Protein AF-0000000079965493 (afdb_homodimer)

Structure (mmCIF, N/CA/C/O backbone):
data_AF-0000000079965493-model_v1
#
loop_
_entity.id
_entity.type
_entity.pdbx_description
1 polymer 'SnoaL-like domain-containing protein'
#
loop_
_atom_site.group_PDB
_atom_site.id
_atom_site.type_symbol
_atom_site.label_atom_id
_atom_site.label_alt_id
_atom_site.label_comp_id
_atom_site.label_asym_id
_atom_site.label_entity_id
_atom_site.label_seq_id
_atom_site.pdbx_PDB_ins_code
_atom_site.Cartn_x
_atom_site.Cartn_y
_atom_site.Cartn_z
_atom_site.occupancy
_atom_site.B_iso_or_equiv
_atom_site.auth_seq_id
_atom_site.auth_comp_id
_atom_site.auth_asym_id
_atom_site.auth_atom_id
_atom_site.pdbx_PDB_model_num
ATOM 1 N N . MET A 1 1 ? 28.172 -10.352 -12.047 1 80.81 1 MET A N 1
ATOM 2 C CA . MET A 1 1 ? 26.922 -9.602 -12.117 1 80.81 1 MET A CA 1
ATOM 3 C C . MET A 1 1 ? 26.781 -8.641 -10.945 1 80.81 1 MET A C 1
ATOM 5 O O . MET A 1 1 ? 27.094 -9.008 -9.805 1 80.81 1 MET A O 1
ATOM 9 N N . SER A 1 2 ? 26.516 -7.469 -11.242 1 92.56 2 SER A N 1
ATOM 10 C CA . SER A 1 2 ? 26.406 -6.496 -10.164 1 92.56 2 SER A CA 1
ATOM 11 C C . SER A 1 2 ? 25.203 -6.785 -9.281 1 92.56 2 SER A C 1
ATOM 13 O O . SER A 1 2 ? 24.281 -7.484 -9.695 1 92.56 2 SER A O 1
ATOM 15 N N . VAL A 1 3 ? 25.344 -6.422 -8.062 1 95 3 VAL A N 1
ATOM 16 C CA . VAL A 1 3 ? 24.219 -6.578 -7.141 1 95 3 VAL A CA 1
ATOM 17 C C . VAL A 1 3 ? 22.984 -5.918 -7.727 1 95 3 VAL A C 1
ATOM 19 O O . VAL A 1 3 ? 21.875 -6.473 -7.648 1 95 3 VAL A O 1
ATOM 22 N N . PHE A 1 4 ? 23.141 -4.84 -8.375 1 96.38 4 PHE A N 1
ATOM 23 C CA . PHE A 1 4 ? 22.031 -4.121 -9 1 96.38 4 PHE A CA 1
ATOM 24 C C . PHE A 1 4 ? 21.359 -4.984 -10.047 1 96.38 4 PHE A C 1
ATOM 26 O O . PHE A 1 4 ? 20.125 -5.113 -10.055 1 96.38 4 PHE A O 1
ATOM 33 N N . THR A 1 5 ? 22.125 -5.555 -10.906 1 97.31 5 THR A N 1
ATOM 34 C CA . THR A 1 5 ? 21.578 -6.395 -11.969 1 97.31 5 THR A CA 1
ATOM 35 C C . THR A 1 5 ? 20.875 -7.617 -11.383 1 97.31 5 THR A C 1
ATOM 37 O O . THR A 1 5 ? 19.812 -8.023 -11.875 1 97.31 5 THR A O 1
ATOM 40 N N . SER A 1 6 ? 21.484 -8.188 -10.359 1 97.75 6 SER A N 1
ATOM 41 C CA . SER A 1 6 ? 20.875 -9.344 -9.703 1 97.75 6 SER A CA 1
ATOM 42 C C . SER A 1 6 ? 19.516 -8.992 -9.102 1 97.75 6 SER A C 1
ATOM 44 O O . SER A 1 6 ? 18.562 -9.758 -9.211 1 97.75 6 SER A O 1
ATOM 46 N N . LEU A 1 7 ? 19.469 -7.836 -8.43 1 98.5 7 LEU A N 1
ATOM 47 C CA . LEU A 1 7 ? 18.203 -7.371 -7.859 1 98.5 7 LEU A CA 1
ATOM 48 C C . LEU A 1 7 ? 17.156 -7.16 -8.953 1 98.5 7 LEU A C 1
ATOM 50 O O . LEU A 1 7 ? 16 -7.559 -8.789 1 98.5 7 LEU A O 1
ATOM 54 N N . LYS A 1 8 ? 17.547 -6.555 -10.016 1 98.12 8 LYS A N 1
ATOM 55 C CA . LYS A 1 8 ? 16.656 -6.301 -11.141 1 98.12 8 LYS A CA 1
ATOM 56 C C . LYS A 1 8 ? 16.125 -7.605 -11.719 1 98.12 8 LYS A C 1
ATOM 58 O O . LYS A 1 8 ? 14.914 -7.738 -11.953 1 98.12 8 LYS A O 1
ATOM 63 N N . GLU A 1 9 ? 16.984 -8.555 -11.914 1 97.75 9 GLU A N 1
ATOM 64 C CA . GLU A 1 9 ? 16.594 -9.852 -12.461 1 97.75 9 GLU A CA 1
ATOM 65 C C . GLU A 1 9 ? 15.656 -10.594 -11.508 1 97.75 9 GLU A C 1
ATOM 67 O O . GLU A 1 9 ? 14.711 -11.25 -11.938 1 97.75 9 GLU A O 1
ATOM 72 N N . GLY A 1 10 ? 15.992 -10.523 -10.188 1 97.88 10 GLY A N 1
ATOM 73 C CA . GLY A 1 10 ? 15.117 -11.133 -9.203 1 97.88 10 GLY A CA 1
ATOM 74 C C . GLY A 1 10 ? 13.711 -10.547 -9.203 1 97.88 10 GLY A C 1
ATOM 75 O O . GLY A 1 10 ? 12.727 -11.281 -9.102 1 97.88 10 GLY A O 1
ATOM 76 N N . ALA A 1 11 ? 13.625 -9.195 -9.32 1 98.19 11 ALA A N 1
ATOM 77 C CA . ALA A 1 11 ? 12.328 -8.531 -9.375 1 98.19 11 ALA A CA 1
ATOM 78 C C . ALA A 1 11 ? 11.547 -8.945 -10.617 1 98.19 11 ALA A C 1
ATOM 80 O O . ALA A 1 11 ? 10.344 -9.18 -10.555 1 98.19 11 ALA A O 1
ATOM 81 N N . GLU A 1 12 ? 12.227 -9.055 -11.719 1 97.62 12 GLU A N 1
ATOM 82 C CA . GLU A 1 12 ? 11.594 -9.492 -12.961 1 97.62 12 GLU A CA 1
ATOM 83 C C . GLU A 1 12 ? 11.086 -10.922 -12.852 1 97.62 12 GLU A C 1
ATOM 85 O O . GLU A 1 12 ? 9.984 -11.234 -13.305 1 97.62 12 GLU A O 1
ATOM 90 N N . ALA A 1 13 ? 11.906 -11.773 -12.297 1 97.06 13 ALA A N 1
ATOM 91 C CA . ALA A 1 13 ? 11.492 -13.156 -12.086 1 97.06 13 ALA A CA 1
ATOM 92 C C . ALA A 1 13 ? 10.25 -13.227 -11.195 1 97.06 13 ALA A C 1
ATOM 94 O O . ALA A 1 13 ? 9.328 -14 -11.469 1 97.06 13 ALA A O 1
ATOM 95 N N . PHE A 1 14 ? 10.281 -12.438 -10.188 1 98 14 PHE A N 1
ATOM 96 C CA . PHE A 1 14 ? 9.148 -12.359 -9.266 1 98 14 PHE A CA 1
ATOM 97 C C . PHE A 1 14 ? 7.871 -11.992 -10.008 1 98 14 PHE A C 1
ATOM 99 O O . PHE A 1 14 ? 6.859 -12.695 -9.891 1 98 14 PHE A O 1
ATOM 106 N N . LEU A 1 15 ? 7.879 -10.953 -10.766 1 97.62 15 LEU A N 1
ATOM 107 C CA . LEU A 1 15 ? 6.699 -10.508 -11.5 1 97.62 15 LEU A CA 1
ATOM 108 C C . LEU A 1 15 ? 6.277 -11.547 -12.539 1 97.62 15 LEU A C 1
ATOM 110 O O . LEU A 1 15 ? 5.086 -11.812 -12.703 1 97.62 15 LEU A O 1
ATOM 114 N N . ASN A 1 16 ? 7.227 -12.164 -13.219 1 96.56 16 ASN A N 1
ATOM 115 C CA . ASN A 1 16 ? 6.945 -13.133 -14.273 1 96.56 16 ASN A CA 1
ATOM 116 C C . ASN A 1 16 ? 6.301 -14.398 -13.727 1 96.56 16 ASN A C 1
ATOM 118 O O . ASN A 1 16 ? 5.527 -15.055 -14.414 1 96.56 16 ASN A O 1
ATOM 122 N N . ALA A 1 17 ? 6.641 -14.711 -12.508 1 96.19 17 ALA A N 1
ATOM 123 C CA . ALA A 1 17 ? 6.109 -15.93 -11.906 1 96.19 17 ALA A CA 1
ATOM 124 C C . ALA A 1 17 ? 4.59 -15.867 -11.781 1 96.19 17 ALA A C 1
ATOM 126 O O . ALA A 1 17 ? 3.918 -16.891 -11.797 1 96.19 17 ALA A O 1
ATOM 127 N N . PHE A 1 18 ? 4.023 -14.688 -11.664 1 95.62 18 PHE A N 1
ATOM 128 C CA . PHE A 1 18 ? 2.578 -14.547 -11.523 1 95.62 18 PHE A CA 1
ATOM 129 C C . PHE A 1 18 ? 1.871 -14.891 -12.828 1 95.62 18 PHE A C 1
ATOM 131 O O . PHE A 1 18 ? 0.676 -15.188 -12.828 1 95.62 18 PHE A O 1
ATOM 138 N N . LYS A 1 19 ? 2.553 -14.852 -13.914 1 94.94 19 LYS A N 1
ATOM 139 C CA . LYS A 1 19 ? 1.94 -15.141 -15.211 1 94.94 19 LYS A CA 1
ATOM 140 C C . LYS A 1 19 ? 1.518 -16.609 -15.297 1 94.94 19 LYS A C 1
ATOM 142 O O . LYS A 1 19 ? 0.458 -16.922 -15.844 1 94.94 19 LYS A O 1
ATOM 147 N N . THR A 1 20 ? 2.303 -17.453 -14.773 1 92.88 20 THR A N 1
ATOM 148 C CA . THR A 1 20 ? 2.025 -18.875 -14.93 1 92.88 20 THR A CA 1
ATOM 149 C C . THR A 1 20 ? 1.357 -19.438 -13.672 1 92.88 20 THR A C 1
ATOM 151 O O . THR A 1 20 ? 0.708 -20.484 -13.719 1 92.88 20 THR A O 1
ATOM 154 N N . LEU A 1 21 ? 1.617 -18.844 -12.586 1 96.12 21 LEU A N 1
ATOM 155 C CA . LEU A 1 21 ? 1.111 -19.281 -11.289 1 96.12 21 LEU A CA 1
ATOM 156 C C . LEU A 1 21 ? 1.661 -20.656 -10.922 1 96.12 21 LEU A C 1
ATOM 158 O O . LEU A 1 21 ? 1.079 -21.375 -10.102 1 96.12 21 LEU A O 1
ATOM 162 N N . ASP A 1 22 ? 2.756 -21.016 -11.508 1 96.06 22 ASP A N 1
ATOM 163 C CA . ASP A 1 22 ? 3.387 -22.281 -11.203 1 96.06 22 ASP A CA 1
ATOM 164 C C . ASP A 1 22 ? 4.051 -22.25 -9.828 1 96.06 22 ASP A C 1
ATOM 166 O O . ASP A 1 22 ? 4.949 -21.453 -9.586 1 96.06 22 ASP A O 1
ATOM 170 N N . PRO A 1 23 ? 3.666 -23.141 -8.93 1 96.62 23 PRO A N 1
ATOM 171 C CA . PRO A 1 23 ? 4.191 -23.078 -7.562 1 96.62 23 PRO A CA 1
ATOM 172 C C . PRO A 1 23 ? 5.707 -23.25 -7.504 1 96.62 23 PRO A C 1
ATOM 174 O O . PRO A 1 23 ? 6.387 -22.516 -6.789 1 96.62 23 PRO A O 1
ATOM 177 N N . ASP A 1 24 ? 6.234 -24.125 -8.219 1 94.75 24 ASP A N 1
ATOM 178 C CA . ASP A 1 24 ? 7.672 -24.375 -8.188 1 94.75 24 ASP A CA 1
ATOM 179 C C . ASP A 1 24 ? 8.445 -23.172 -8.75 1 94.75 24 ASP A C 1
ATOM 181 O O . ASP A 1 24 ? 9.445 -22.75 -8.18 1 94.75 24 ASP A O 1
ATOM 185 N N . GLU A 1 25 ? 7.957 -22.625 -9.852 1 94.31 25 GLU A N 1
ATOM 186 C CA . GLU A 1 25 ? 8.586 -21.453 -10.453 1 94.31 25 GLU A CA 1
ATOM 187 C C . GLU A 1 25 ? 8.531 -20.25 -9.508 1 94.31 25 GLU A C 1
ATOM 189 O O . GLU A 1 25 ? 9.453 -19.453 -9.469 1 94.31 25 GLU A O 1
ATOM 194 N N . SER A 1 26 ? 7.504 -20.203 -8.742 1 96.12 26 SER A N 1
ATOM 195 C CA . SER A 1 26 ? 7.223 -19.016 -7.934 1 96.12 26 SER A CA 1
ATOM 196 C C . SER A 1 26 ? 8.094 -19 -6.68 1 96.12 26 SER A C 1
ATOM 198 O O . SER A 1 26 ? 8.203 -17.953 -6.02 1 96.12 26 SER A O 1
ATOM 200 N N . VAL A 1 27 ? 8.664 -20.094 -6.352 1 97.12 27 VAL A N 1
ATOM 201 C CA . VAL A 1 27 ? 9.492 -20.078 -5.148 1 97.12 27 VAL A CA 1
ATOM 202 C C . VAL A 1 27 ? 10.953 -20.328 -5.516 1 97.12 27 VAL A C 1
ATOM 204 O O . VAL A 1 27 ? 11.828 -20.312 -4.648 1 97.12 27 VAL A O 1
ATOM 207 N N . ALA A 1 28 ? 11.289 -20.484 -6.773 1 95.38 28 ALA A N 1
ATOM 208 C CA . ALA A 1 28 ? 12.617 -20.891 -7.23 1 95.38 28 ALA A CA 1
ATOM 209 C C . ALA A 1 28 ? 13.656 -19.812 -6.926 1 95.38 28 ALA A C 1
ATOM 211 O O . ALA A 1 28 ? 14.82 -20.125 -6.672 1 95.38 28 ALA A O 1
ATOM 212 N N . PHE A 1 29 ? 13.305 -18.594 -6.926 1 96.75 29 PHE A N 1
ATOM 213 C CA . PHE A 1 29 ? 14.234 -17.484 -6.75 1 96.75 29 PHE A CA 1
ATOM 214 C C . PHE A 1 29 ? 14.211 -16.984 -5.312 1 96.75 29 PHE A C 1
ATOM 216 O O . PHE A 1 29 ? 14.867 -15.992 -4.988 1 96.75 29 PHE A O 1
ATOM 223 N N . ARG A 1 30 ? 13.469 -17.594 -4.48 1 98.5 30 ARG A N 1
ATOM 224 C CA . ARG A 1 30 ? 13.375 -17.234 -3.074 1 98.5 30 ARG A CA 1
ATOM 225 C C . ARG A 1 30 ? 14.398 -17.984 -2.238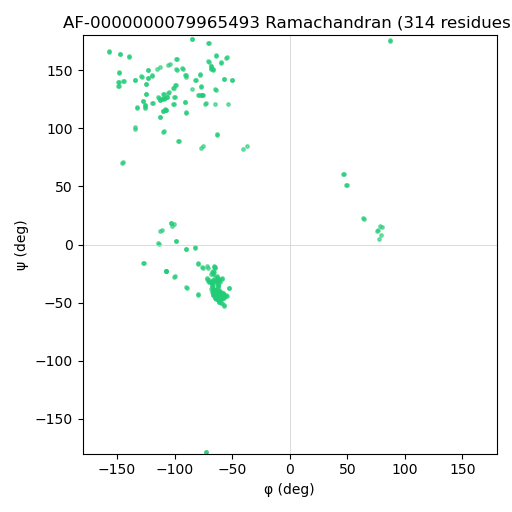 1 98.5 30 ARG A C 1
ATOM 227 O O . ARG A 1 30 ? 14.789 -19.109 -2.584 1 98.5 30 ARG A O 1
ATOM 234 N N . ALA A 1 31 ? 14.906 -17.344 -1.206 1 98.62 31 ALA A N 1
ATOM 235 C CA . ALA A 1 31 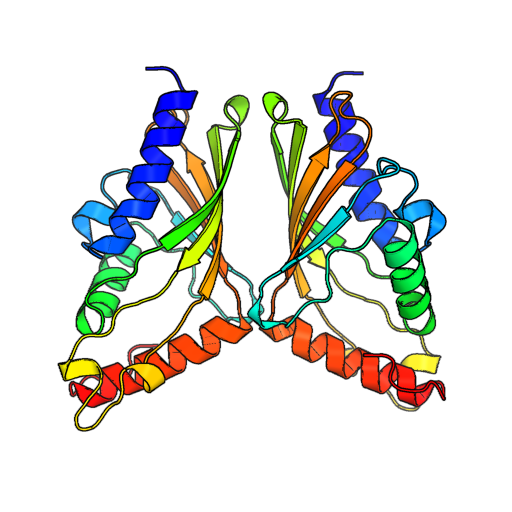? 15.664 -18.078 -0.194 1 98.62 31 ALA A CA 1
ATOM 236 C C . ALA A 1 31 ? 14.797 -19.156 0.452 1 98.62 31 ALA A C 1
ATOM 238 O O . ALA A 1 31 ? 13.57 -19.016 0.514 1 98.62 31 ALA A O 1
ATOM 239 N N . ASP A 1 32 ? 15.383 -20.234 1.024 1 97.75 32 ASP A N 1
ATOM 240 C CA . ASP A 1 32 ? 14.664 -21.359 1.598 1 97.75 32 ASP A CA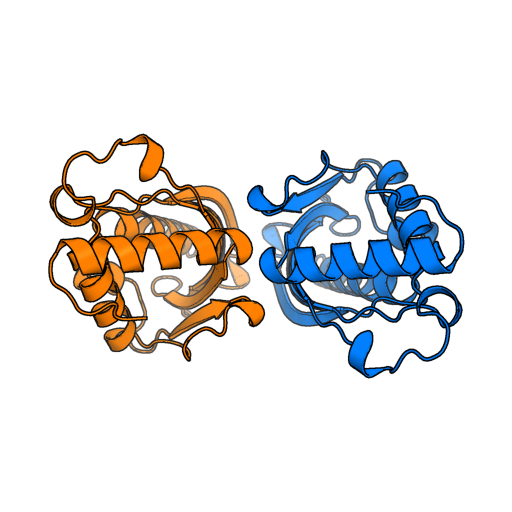 1
ATOM 241 C C . ASP A 1 32 ? 13.766 -20.922 2.75 1 97.75 32 ASP A C 1
ATOM 243 O O . ASP A 1 32 ? 12.695 -21.484 2.971 1 97.75 32 ASP A O 1
ATOM 247 N N . ASP A 1 33 ? 14.242 -19.906 3.422 1 98.19 33 ASP A N 1
ATOM 248 C CA . ASP A 1 33 ? 13.5 -19.453 4.598 1 98.19 33 ASP A CA 1
ATOM 249 C C . ASP A 1 33 ? 12.711 -18.172 4.293 1 98.19 33 ASP A C 1
ATOM 251 O O . ASP A 1 33 ? 12.367 -17.422 5.207 1 98.19 33 ASP A O 1
ATOM 255 N N . CYS A 1 34 ? 12.492 -17.891 3.035 1 98.81 34 CYS A N 1
ATOM 256 C CA . CYS A 1 34 ? 11.734 -16.703 2.648 1 98.81 34 CYS A CA 1
ATOM 257 C C . CYS A 1 34 ? 10.344 -16.719 3.279 1 98.81 34 CYS A C 1
ATOM 259 O O . CYS A 1 34 ? 9.703 -17.766 3.344 1 98.81 34 CYS A O 1
ATOM 261 N N . ILE A 1 35 ? 9.828 -15.531 3.699 1 98.81 35 ILE A N 1
ATOM 262 C CA . ILE A 1 35 ? 8.453 -15.375 4.156 1 98.81 35 ILE A CA 1
ATOM 263 C C . ILE A 1 35 ? 7.75 -14.312 3.32 1 98.81 35 ILE A C 1
ATOM 265 O O . ILE A 1 35 ? 8.383 -13.359 2.854 1 98.81 35 ILE A O 1
ATOM 269 N N . GLN A 1 36 ? 6.512 -14.453 3.176 1 98.81 36 GLN A N 1
ATOM 270 C CA . GLN A 1 36 ? 5.668 -13.484 2.49 1 98.81 36 GLN A CA 1
ATOM 271 C C . GLN A 1 36 ? 4.59 -12.938 3.422 1 98.81 36 GLN A C 1
ATOM 273 O O . GLN A 1 36 ? 3.781 -13.695 3.961 1 98.81 36 GLN A O 1
ATOM 278 N N . ILE A 1 37 ? 4.598 -11.672 3.572 1 98.88 37 ILE A N 1
ATOM 279 C CA . ILE A 1 37 ? 3.693 -10.953 4.465 1 98.88 37 ILE A CA 1
ATOM 280 C C . ILE A 1 37 ? 2.637 -10.219 3.646 1 98.88 37 ILE A C 1
ATOM 282 O O . ILE A 1 37 ? 2.969 -9.484 2.711 1 98.88 37 ILE A O 1
ATOM 286 N N . PHE A 1 38 ? 1.402 -10.469 4 1 98.81 38 PHE A N 1
ATOM 287 C CA . PHE A 1 38 ? 0.301 -9.758 3.367 1 98.81 38 PHE A CA 1
ATOM 288 C C . PHE A 1 38 ? -0.175 -8.609 4.246 1 98.81 38 PHE A C 1
ATOM 290 O O . PHE A 1 38 ? -0.272 -8.75 5.465 1 98.81 38 PHE A O 1
ATOM 297 N N . ALA A 1 39 ? -0.384 -7.637 3.652 1 98.75 39 ALA A N 1
ATOM 298 C CA . ALA A 1 39 ? -0.902 -6.418 4.27 1 98.75 39 ALA A CA 1
ATOM 299 C C . ALA A 1 39 ? -1.941 -5.75 3.373 1 98.75 39 ALA A C 1
ATOM 301 O O . ALA A 1 39 ? -2.006 -6.023 2.174 1 98.75 39 ALA A O 1
ATOM 302 N N . PRO A 1 40 ? -2.832 -4.801 3.912 1 98.75 40 PRO A N 1
ATOM 303 C CA . PRO A 1 40 ? -2.861 -4.25 5.27 1 98.75 40 PRO A CA 1
ATOM 304 C C . PRO A 1 40 ? -3.625 -5.137 6.25 1 98.75 40 PRO A C 1
ATOM 306 O O . PRO A 1 40 ? -4.219 -6.141 5.848 1 98.75 40 PRO A O 1
ATOM 309 N N . ALA A 1 41 ? -3.658 -4.766 7.516 1 97.94 41 ALA A N 1
ATOM 310 C CA . ALA A 1 41 ? -4.262 -5.535 8.602 1 97.94 41 ALA A CA 1
ATOM 311 C C . ALA A 1 41 ? -5.777 -5.621 8.438 1 97.94 41 ALA A C 1
ATOM 313 O O . ALA A 1 41 ? -6.398 -6.594 8.867 1 97.94 41 ALA A O 1
ATOM 314 N N . SER A 1 42 ? -6.383 -4.664 7.75 1 97.94 42 SER A N 1
ATOM 315 C CA . SER A 1 42 ? -7.832 -4.605 7.613 1 97.94 42 SER A CA 1
ATOM 316 C C . SER A 1 42 ? -8.367 -5.801 6.828 1 97.94 42 SER A C 1
ATOM 318 O O . SER A 1 42 ? -9.555 -6.117 6.898 1 97.94 42 SER A O 1
ATOM 320 N N . LEU A 1 43 ? -7.527 -6.457 6.082 1 98.31 43 LEU A N 1
ATOM 321 C CA . LEU A 1 43 ? -7.914 -7.617 5.285 1 98.31 43 LEU A CA 1
ATOM 322 C C . LEU A 1 43 ? -7.93 -8.883 6.137 1 98.31 43 LEU A C 1
ATOM 324 O O . LEU A 1 43 ? -8.305 -9.953 5.656 1 98.31 43 LEU A O 1
ATOM 328 N N . ASN A 1 44 ? -7.535 -8.758 7.43 1 98 44 ASN A N 1
ATOM 329 C CA . ASN A 1 44 ? -7.352 -9.945 8.266 1 98 44 ASN A CA 1
ATOM 330 C C . ASN A 1 44 ? -6.547 -11.016 7.539 1 98 44 ASN A C 1
ATOM 332 O O . ASN A 1 44 ? -6.996 -12.164 7.422 1 98 44 ASN A O 1
ATOM 336 N N . PRO A 1 45 ? -5.305 -10.664 7.164 1 97.75 45 PRO A N 1
ATOM 337 C CA . PRO A 1 45 ? -4.523 -11.617 6.375 1 97.75 45 PRO A CA 1
ATOM 338 C C . PRO A 1 45 ? -4.078 -12.836 7.188 1 97.75 45 PRO A C 1
ATOM 340 O O . PRO A 1 45 ? -4.051 -12.781 8.422 1 97.75 45 PRO A O 1
ATOM 343 N N . PRO A 1 46 ? -3.789 -13.938 6.445 1 97.19 46 PRO A N 1
ATOM 344 C CA . PRO A 1 46 ? -3.156 -15.047 7.16 1 97.19 46 PRO A CA 1
ATOM 345 C C . PRO A 1 46 ? -1.777 -14.688 7.711 1 97.19 46 PRO A C 1
ATOM 347 O O . PRO A 1 46 ? -1.221 -13.648 7.355 1 97.19 46 PRO A O 1
ATOM 350 N N . PRO A 1 47 ? -1.301 -15.516 8.664 1 97.94 47 PRO A N 1
ATOM 351 C CA . PRO A 1 47 ? 0.097 -15.32 9.062 1 97.94 47 PRO A CA 1
ATOM 352 C C . PRO A 1 47 ? 1.058 -15.391 7.875 1 97.94 47 PRO A C 1
ATOM 354 O O . PRO A 1 47 ? 0.697 -15.898 6.812 1 97.94 47 PRO A O 1
ATOM 357 N N . PRO A 1 48 ? 2.273 -14.828 8.078 1 98.75 48 PRO A N 1
ATOM 358 C CA . PRO A 1 48 ? 3.254 -14.922 6.992 1 98.75 48 PRO A CA 1
ATOM 359 C C . PRO A 1 48 ? 3.408 -16.344 6.461 1 98.75 48 PRO A C 1
ATOM 361 O O . PRO A 1 48 ? 3.418 -17.297 7.238 1 98.75 48 PRO A O 1
ATOM 364 N N . LYS A 1 49 ? 3.57 -16.438 5.176 1 98.75 49 LYS A N 1
ATOM 365 C CA . LYS A 1 49 ? 3.652 -17.766 4.551 1 98.75 49 LYS A CA 1
ATOM 366 C C . LYS A 1 49 ? 5.102 -18.125 4.238 1 98.75 49 LYS A C 1
ATOM 368 O O . LYS A 1 49 ? 5.855 -17.312 3.701 1 98.75 49 LYS A O 1
ATOM 373 N N . SER A 1 50 ? 5.422 -19.312 4.574 1 98.75 50 SER A N 1
ATOM 374 C CA . SER A 1 50 ? 6.656 -19.922 4.082 1 98.75 50 SER A CA 1
ATOM 375 C C . SER A 1 50 ? 6.562 -20.234 2.592 1 98.75 50 SER A C 1
ATOM 377 O O . SER A 1 50 ? 5.488 -20.109 1.995 1 98.75 50 SER A O 1
ATOM 379 N N . ASN A 1 51 ? 7.727 -20.672 2.043 1 98.69 51 ASN A N 1
ATOM 380 C CA . ASN A 1 51 ? 7.711 -21.094 0.648 1 98.69 51 ASN A CA 1
ATOM 381 C C . ASN A 1 51 ? 6.715 -22.219 0.418 1 98.69 51 ASN A C 1
ATOM 383 O O . ASN A 1 51 ? 5.973 -22.219 -0.567 1 98.69 51 ASN A O 1
ATOM 387 N N . LYS A 1 52 ? 6.684 -23.188 1.303 1 98.19 52 LYS A N 1
ATOM 388 C CA . LYS A 1 52 ? 5.766 -24.312 1.182 1 98.19 52 LYS A CA 1
ATOM 389 C C . LYS A 1 52 ? 4.312 -23.859 1.238 1 98.19 52 LYS A C 1
ATOM 391 O O . LYS A 1 52 ? 3.49 -24.266 0.414 1 98.19 52 LYS A O 1
ATOM 396 N N . GLU A 1 53 ? 4.012 -23.047 2.18 1 98.31 53 GLU A N 1
ATOM 397 C CA . GLU A 1 53 ? 2.65 -22.547 2.334 1 98.31 53 GLU A CA 1
ATOM 398 C C . GLU A 1 53 ? 2.24 -21.672 1.144 1 98.31 53 GLU A C 1
ATOM 400 O O . GLU A 1 53 ? 1.087 -21.719 0.711 1 98.31 53 GLU A O 1
ATOM 405 N N . PHE A 1 54 ? 3.146 -20.922 0.681 1 98.25 54 PHE A N 1
ATOM 406 C CA . PHE A 1 54 ? 2.838 -20.094 -0.472 1 98.25 54 PHE A CA 1
ATOM 407 C C . PHE A 1 54 ? 2.611 -20.938 -1.715 1 98.25 54 PHE A C 1
ATOM 409 O O . PHE A 1 54 ? 1.718 -20.656 -2.516 1 98.25 54 PHE A O 1
ATOM 416 N N . SER A 1 55 ? 3.432 -21.938 -1.871 1 97.5 55 SER A N 1
ATOM 417 C CA . SER A 1 55 ? 3.223 -22.875 -2.977 1 97.5 55 SER A CA 1
ATOM 418 C C . SER A 1 55 ? 1.826 -23.484 -2.93 1 97.5 55 SER A C 1
ATOM 420 O O . SER A 1 55 ? 1.147 -23.562 -3.955 1 97.5 55 SER A O 1
ATOM 422 N N . GLN A 1 56 ? 1.407 -23.875 -1.787 1 97 56 GLN A N 1
ATOM 423 C CA . GLN A 1 56 ? 0.06 -24.406 -1.626 1 97 56 GLN A CA 1
ATOM 424 C C . GLN A 1 56 ? -0.994 -23.359 -1.961 1 97 56 GLN A C 1
ATOM 426 O O . GLN A 1 56 ? -2.018 -23.672 -2.572 1 97 56 GLN A O 1
ATOM 431 N N . HIS A 1 57 ? -0.769 -22.219 -1.507 1 96.5 57 HIS A N 1
ATOM 432 C CA . HIS A 1 57 ? -1.646 -21.094 -1.828 1 96.5 57 HIS A CA 1
ATOM 433 C C . HIS A 1 57 ? -1.791 -20.922 -3.336 1 96.5 57 HIS A C 1
ATOM 435 O O . HIS A 1 57 ? -2.902 -20.75 -3.842 1 96.5 57 HIS A O 1
ATOM 441 N N . LEU A 1 58 ? -0.696 -21.016 -4.059 1 97.12 58 LEU A N 1
ATOM 442 C CA . LEU A 1 58 ? -0.72 -20.859 -5.512 1 97.12 58 LEU A CA 1
ATOM 443 C C . LEU A 1 58 ? -1.477 -22.016 -6.164 1 97.12 58 LEU A C 1
ATOM 445 O O . LEU A 1 58 ? -2.172 -21.812 -7.164 1 97.12 58 LEU A O 1
ATOM 449 N N . GLU A 1 59 ? -1.338 -23.172 -5.625 1 95.81 59 GLU A N 1
ATOM 450 C CA . GLU A 1 59 ? -2.092 -24.297 -6.145 1 95.81 59 GLU A CA 1
ATOM 451 C C . GLU A 1 59 ? -3.594 -24.047 -6.062 1 95.81 59 GLU A C 1
ATOM 453 O O . GLU A 1 59 ? -4.336 -24.391 -6.988 1 95.81 59 GLU A O 1
ATOM 458 N N . ASN A 1 60 ? -3.961 -23.562 -4.953 1 95.19 60 ASN A N 1
ATOM 459 C CA . ASN A 1 60 ? -5.371 -23.234 -4.777 1 95.19 60 ASN A CA 1
ATOM 460 C C . ASN A 1 60 ? -5.828 -22.172 -5.777 1 95.19 60 ASN A C 1
ATOM 462 O O . ASN A 1 60 ? -6.93 -22.266 -6.32 1 95.19 60 ASN A O 1
ATOM 466 N N . ILE A 1 61 ? -5.012 -21.188 -6.027 1 97.12 61 ILE A N 1
ATOM 467 C CA . ILE A 1 61 ? -5.324 -20.125 -6.973 1 97.12 61 ILE A CA 1
ATOM 468 C C . ILE A 1 61 ? -5.402 -20.688 -8.391 1 97.12 61 ILE A C 1
ATOM 470 O O . ILE A 1 61 ? -6.32 -20.359 -9.148 1 97.12 61 ILE A O 1
ATOM 474 N N . ARG A 1 62 ? -4.547 -21.578 -8.719 1 95.69 62 ARG A N 1
ATOM 475 C CA . ARG A 1 62 ? -4.473 -22.172 -10.047 1 95.69 62 ARG A CA 1
ATOM 476 C C . ARG A 1 62 ? -5.711 -23 -10.352 1 95.69 62 ARG A C 1
ATOM 478 O O . ARG A 1 62 ? -6.008 -23.297 -11.508 1 95.69 62 ARG A O 1
ATOM 485 N N . SER A 1 63 ? -6.359 -23.438 -9.367 1 95.06 63 SER A N 1
ATOM 486 C CA . SER A 1 63 ? -7.566 -24.234 -9.586 1 95.06 63 SER A CA 1
ATOM 487 C C . SER A 1 63 ? -8.672 -23.406 -10.227 1 95.06 63 SER A C 1
ATOM 489 O O . SER A 1 63 ? -9.578 -23.953 -10.852 1 95.06 63 SER A O 1
ATOM 491 N N . ILE A 1 64 ? -8.539 -22.109 -10.125 1 97.12 64 ILE A N 1
ATOM 492 C CA . ILE A 1 64 ? -9.648 -21.297 -10.617 1 97.12 64 ILE A CA 1
ATOM 493 C C . ILE A 1 64 ? -9.125 -20.25 -11.602 1 97.12 64 ILE A C 1
ATOM 495 O O . ILE A 1 64 ? -9.906 -19.641 -12.344 1 97.12 64 ILE A O 1
ATOM 499 N N . MET A 1 65 ? -7.836 -20 -11.625 1 97.5 65 MET A N 1
ATOM 500 C CA . MET A 1 65 ? -7.246 -18.984 -12.5 1 97.5 65 MET A CA 1
ATOM 501 C C . MET A 1 65 ? -6.238 -19.625 -13.453 1 97.5 65 MET A C 1
ATOM 503 O O . MET A 1 65 ? -5.457 -20.484 -13.055 1 97.5 65 MET A O 1
ATOM 507 N N . ASP A 1 66 ? -6.23 -19.031 -14.609 1 96.19 66 ASP A N 1
ATOM 508 C CA . ASP A 1 66 ? -5.242 -19.484 -15.586 1 96.19 66 ASP A CA 1
ATOM 509 C C . ASP A 1 66 ? -3.943 -18.688 -15.453 1 96.19 66 ASP A C 1
ATOM 511 O O . ASP A 1 66 ? -2.859 -19.219 -15.719 1 96.19 66 ASP A O 1
ATOM 515 N N . SER A 1 67 ? -4.117 -17.438 -15.164 1 97.06 67 SER A N 1
ATOM 516 C CA . SER A 1 67 ? -2.971 -16.547 -15.023 1 97.06 67 SER A CA 1
ATOM 517 C C . SER A 1 67 ? -3.318 -15.328 -14.172 1 97.06 67 SER A C 1
ATOM 519 O O . SER A 1 67 ? -4.492 -15.055 -13.922 1 97.06 67 SER A O 1
ATOM 521 N N . PHE A 1 68 ? -2.297 -14.648 -13.766 1 97.81 68 PHE A N 1
ATOM 522 C CA . PHE A 1 68 ? -2.418 -13.414 -13.008 1 97.81 68 PHE A CA 1
ATOM 523 C C . PHE A 1 68 ? -1.313 -12.438 -13.383 1 97.81 68 PHE A C 1
ATOM 525 O O . PHE A 1 68 ? -0.446 -12.125 -12.562 1 97.81 68 PHE A O 1
ATOM 532 N N . PRO A 1 69 ? -1.377 -11.922 -14.5 1 97.81 69 PRO A N 1
ATOM 533 C CA . PRO A 1 69 ? -0.312 -11.008 -14.914 1 97.81 69 PRO A CA 1
ATOM 534 C C . PRO A 1 69 ? -0.255 -9.742 -14.062 1 97.81 69 PRO A C 1
ATOM 536 O O . PRO A 1 69 ? -1.294 -9.148 -13.758 1 97.81 69 PRO A O 1
ATOM 539 N N . ILE A 1 70 ? 0.919 -9.383 -13.648 1 98 70 ILE A N 1
ATOM 540 C CA . ILE A 1 70 ? 1.192 -8.164 -12.883 1 98 70 ILE A CA 1
ATOM 541 C C . ILE A 1 70 ? 2.053 -7.219 -13.719 1 98 70 ILE A C 1
ATOM 543 O O . ILE A 1 70 ? 3.09 -7.621 -14.25 1 98 70 ILE A O 1
ATOM 547 N N . MET A 1 71 ? 1.58 -6.008 -13.852 1 97.88 71 MET A N 1
ATOM 548 C CA . MET A 1 71 ? 2.332 -4.969 -14.547 1 97.88 71 MET A CA 1
ATOM 549 C C . MET A 1 71 ? 2.855 -3.928 -13.562 1 97.88 71 MET A C 1
ATOM 551 O O . MET A 1 71 ? 2.08 -3.318 -12.828 1 97.88 71 MET A O 1
ATOM 555 N N . ALA A 1 72 ? 4.188 -3.748 -13.648 1 98.56 72 ALA A N 1
ATOM 556 C CA . ALA A 1 72 ? 4.789 -2.74 -12.781 1 98.56 72 ALA A CA 1
ATOM 557 C C . ALA A 1 72 ? 4.5 -1.331 -13.289 1 98.56 72 ALA A C 1
ATOM 559 O O . ALA A 1 72 ? 4.676 -1.044 -14.477 1 98.56 72 ALA A O 1
ATOM 560 N N . LYS A 1 73 ? 4.016 -0.533 -12.445 1 98.44 73 LYS A N 1
ATOM 561 C CA . LYS A 1 73 ? 3.969 0.904 -12.703 1 98.44 73 LYS A CA 1
ATOM 562 C C . LYS A 1 73 ? 5.328 1.551 -12.445 1 98.44 73 LYS A C 1
ATOM 564 O O . LYS A 1 73 ? 5.754 2.428 -13.195 1 98.44 73 LYS A O 1
ATOM 569 N N . GLU A 1 74 ? 5.934 1.148 -11.383 1 98.56 74 GLU A N 1
ATOM 570 C CA . GLU A 1 74 ? 7.246 1.628 -10.961 1 98.56 74 GLU A CA 1
ATOM 571 C C . GLU A 1 74 ? 8.055 0.515 -10.297 1 98.56 74 GLU A C 1
ATOM 573 O O . GLU A 1 74 ? 7.504 -0.301 -9.555 1 98.56 74 GLU A O 1
ATOM 578 N N . VAL A 1 75 ? 9.344 0.476 -10.578 1 98.75 75 VAL A N 1
ATOM 579 C CA . VAL A 1 75 ? 10.289 -0.402 -9.898 1 98.75 75 VAL A CA 1
ATOM 580 C C . VAL A 1 75 ? 11.445 0.421 -9.336 1 98.75 75 VAL A C 1
ATOM 582 O O . VAL A 1 75 ? 12.141 1.112 -10.078 1 98.75 75 VAL A O 1
ATOM 585 N N . ASN A 1 76 ? 11.625 0.428 -8.062 1 98.69 76 ASN A N 1
ATOM 586 C CA . ASN A 1 76 ? 12.711 1.131 -7.391 1 98.69 76 ASN A CA 1
ATOM 587 C C . ASN A 1 76 ? 13.695 0.158 -6.75 1 98.69 76 ASN A C 1
ATOM 589 O O . ASN A 1 76 ? 13.312 -0.646 -5.895 1 98.69 76 ASN A O 1
ATOM 593 N N . ILE A 1 77 ? 14.953 0.305 -7.117 1 98.69 77 ILE A N 1
ATOM 594 C CA . ILE A 1 77 ? 15.977 -0.621 -6.641 1 98.69 77 ILE A CA 1
ATOM 595 C C . ILE A 1 77 ? 16.875 0.081 -5.625 1 98.69 77 ILE A C 1
ATOM 597 O O . ILE A 1 77 ? 17.5 1.09 -5.941 1 98.69 77 ILE A O 1
ATOM 601 N N . ASN A 1 78 ? 16.875 -0.372 -4.422 1 98.5 78 ASN A N 1
ATOM 602 C CA . ASN A 1 78 ? 17.766 0.025 -3.332 1 98.5 78 ASN A CA 1
ATOM 603 C C . ASN A 1 78 ? 18.938 -0.932 -3.189 1 98.5 78 ASN A C 1
ATOM 605 O O . ASN A 1 78 ? 18.906 -1.853 -2.373 1 98.5 78 ASN A O 1
ATOM 609 N N . GLU A 1 79 ? 20 -0.619 -3.926 1 97.62 79 GLU A N 1
ATOM 610 C CA . GLU A 1 79 ? 21.125 -1.546 -4.012 1 97.62 79 GLU A CA 1
ATOM 611 C C . GLU A 1 79 ? 21.797 -1.737 -2.65 1 97.62 79 GLU A C 1
ATOM 613 O O . GLU A 1 79 ? 21.969 -2.869 -2.195 1 97.62 79 GLU A O 1
ATOM 618 N N . PRO A 1 80 ? 22.078 -0.635 -1.892 1 96.69 80 PRO A N 1
ATOM 619 C CA . PRO A 1 80 ? 22.734 -0.856 -0.601 1 96.69 80 PRO A CA 1
ATOM 620 C C . PRO A 1 80 ? 21.875 -1.671 0.364 1 96.69 80 PRO A C 1
ATOM 622 O O . PRO A 1 80 ? 22.406 -2.443 1.166 1 96.69 80 PRO A O 1
ATOM 625 N N . GLY A 1 81 ? 20.562 -1.524 0.221 1 97.38 81 GLY A N 1
ATOM 626 C CA . GLY A 1 81 ? 19.656 -2.236 1.107 1 97.38 81 GLY A CA 1
ATOM 627 C C . GLY A 1 81 ? 19.25 -3.6 0.579 1 97.38 81 GLY A C 1
ATOM 628 O O . GLY A 1 81 ? 18.531 -4.344 1.25 1 97.38 81 GLY A O 1
ATOM 629 N N . ARG A 1 82 ? 19.688 -3.967 -0.648 1 98.56 82 ARG A N 1
ATOM 630 C CA . ARG A 1 82 ? 19.266 -5.184 -1.336 1 98.56 82 ARG A CA 1
ATOM 631 C C . ARG A 1 82 ? 17.75 -5.328 -1.326 1 98.56 82 ARG A C 1
ATOM 633 O O . ARG A 1 82 ? 17.219 -6.379 -0.962 1 98.56 82 ARG A O 1
ATOM 640 N N . GLN A 1 83 ? 17.172 -4.309 -1.719 1 98.88 83 GLN A N 1
ATOM 641 C CA . GLN A 1 83 ? 15.719 -4.211 -1.657 1 98.88 83 GLN A CA 1
ATOM 642 C C . GLN A 1 83 ? 15.148 -3.66 -2.961 1 98.88 83 GLN A C 1
ATOM 644 O O . GLN A 1 83 ? 15.75 -2.783 -3.586 1 98.88 83 GLN A O 1
ATOM 649 N N . VAL A 1 84 ? 14.016 -4.195 -3.391 1 98.88 84 VAL A N 1
ATOM 650 C CA . VAL A 1 84 ? 13.266 -3.662 -4.523 1 98.88 84 VAL A CA 1
ATOM 651 C C . VAL A 1 84 ? 11.836 -3.357 -4.102 1 98.88 84 VAL A C 1
ATOM 653 O O . VAL A 1 84 ? 11.188 -4.176 -3.445 1 98.88 84 VAL A O 1
ATOM 656 N N . VAL A 1 85 ? 11.375 -2.207 -4.391 1 98.94 85 VAL A N 1
ATOM 657 C CA . VAL A 1 85 ? 9.984 -1.811 -4.184 1 98.94 85 VAL A CA 1
ATOM 658 C C . VAL A 1 85 ? 9.281 -1.668 -5.531 1 98.94 85 VAL A C 1
ATOM 660 O O . VAL A 1 85 ? 9.797 -1.016 -6.441 1 98.94 85 VAL A O 1
ATOM 663 N N . ILE A 1 86 ? 8.125 -2.314 -5.633 1 98.94 86 ILE A N 1
ATOM 664 C CA . ILE A 1 86 ? 7.383 -2.32 -6.887 1 98.94 86 ILE A CA 1
ATOM 665 C C . ILE A 1 86 ? 5.957 -1.831 -6.641 1 98.94 86 ILE A C 1
ATOM 667 O O . ILE A 1 86 ? 5.258 -2.352 -5.77 1 98.94 86 ILE A O 1
ATOM 671 N N . TRP A 1 87 ? 5.59 -0.779 -7.281 1 98.94 87 TRP A N 1
ATOM 672 C CA . TRP A 1 87 ? 4.191 -0.395 -7.441 1 98.94 87 TRP A CA 1
ATOM 673 C C . TRP A 1 87 ? 3.609 -0.987 -8.719 1 98.94 87 TRP A C 1
ATOM 675 O O . TRP A 1 87 ? 4.148 -0.78 -9.812 1 98.94 87 TRP A O 1
ATOM 685 N N . ALA A 1 88 ? 2.52 -1.763 -8.586 1 98.88 88 ALA A N 1
ATOM 686 C CA . ALA A 1 88 ? 2.082 -2.555 -9.727 1 98.88 88 ALA A CA 1
ATOM 687 C C . ALA A 1 88 ? 0.564 -2.707 -9.742 1 98.88 88 ALA A C 1
ATOM 689 O O . ALA A 1 88 ? -0.108 -2.375 -8.766 1 98.88 88 ALA A O 1
ATOM 690 N N . ALA A 1 89 ? 0.072 -3.102 -10.852 1 98.69 89 ALA A N 1
ATOM 691 C CA . ALA A 1 89 ? -1.314 -3.525 -11.031 1 98.69 89 ALA A CA 1
ATOM 692 C C . ALA A 1 89 ? -1.385 -4.945 -11.586 1 98.69 89 ALA A C 1
ATOM 694 O O . ALA A 1 89 ? -0.525 -5.355 -12.367 1 98.69 89 ALA A O 1
ATOM 695 N N . GLY A 1 90 ? -2.346 -5.707 -11.141 1 98.06 90 GLY A N 1
ATOM 696 C CA . GLY A 1 90 ? -2.539 -7.07 -11.594 1 98.06 90 GLY A CA 1
ATOM 697 C C . GLY A 1 90 ? -3.957 -7.348 -12.062 1 98.06 90 GLY A C 1
ATOM 698 O O . GLY A 1 90 ? -4.918 -6.82 -11.492 1 98.06 90 GLY A O 1
ATOM 699 N N . SER A 1 91 ? -4.086 -8.164 -13.062 1 97.94 91 SER A N 1
ATOM 700 C CA . SER A 1 91 ? -5.379 -8.539 -13.617 1 97.94 91 SER A CA 1
ATOM 701 C C . SER A 1 91 ? -5.469 -10.047 -13.852 1 97.94 91 SER A C 1
ATOM 703 O O . SER A 1 91 ? -5.012 -10.547 -14.875 1 97.94 91 SER A O 1
ATOM 705 N N . PRO A 1 92 ? -6.105 -10.734 -12.93 1 97.5 92 PRO A N 1
ATOM 706 C CA . PRO A 1 92 ? -6.207 -12.188 -13.078 1 97.5 92 PRO A CA 1
ATOM 707 C C . PRO A 1 92 ? -7.094 -12.602 -14.25 1 97.5 92 PRO A C 1
ATOM 709 O O . PRO A 1 92 ? -8.023 -11.875 -14.609 1 97.5 92 PRO A O 1
ATOM 712 N N . VAL A 1 93 ? -6.77 -13.742 -14.789 1 96.75 93 VAL A N 1
ATOM 713 C CA . VAL A 1 93 ? -7.574 -14.391 -15.812 1 96.75 93 VAL A CA 1
ATOM 714 C C . VAL A 1 93 ? -8.172 -15.688 -15.258 1 96.75 93 VAL A C 1
ATOM 716 O O . VAL A 1 93 ? -7.465 -16.672 -15.062 1 96.75 93 VAL A O 1
ATOM 719 N N . PHE A 1 94 ? -9.469 -15.672 -15.055 1 97.06 94 PHE A N 1
ATOM 720 C CA . PHE A 1 94 ? -10.164 -16.844 -14.539 1 97.06 94 PHE A CA 1
ATOM 721 C C . PHE A 1 94 ? -10.367 -17.875 -15.641 1 97.06 94 PHE A C 1
ATOM 723 O O . PHE A 1 94 ? -10.562 -17.531 -16.812 1 97.06 94 PHE A O 1
ATOM 730 N N . GLY A 1 95 ? -10.305 -19.078 -15.188 1 95.31 95 GLY A N 1
ATOM 731 C CA . GLY A 1 95 ? -10.57 -20.156 -16.125 1 95.31 95 GLY A CA 1
ATOM 732 C C . GLY A 1 95 ? -12.016 -20.203 -16.578 1 95.31 95 GLY A C 1
ATOM 733 O O . GLY A 1 95 ? -12.922 -19.812 -15.836 1 95.31 95 GLY A O 1
ATOM 734 N N . GLU A 1 96 ? -12.25 -20.75 -17.797 1 93.5 96 GLU A N 1
ATOM 735 C CA . GLU A 1 96 ? -13.586 -20.797 -18.375 1 93.5 96 GLU A CA 1
ATOM 736 C C . GLU A 1 96 ? -14.547 -21.562 -17.469 1 93.5 96 GLU A C 1
ATOM 738 O O . GLU A 1 96 ? -15.672 -21.109 -17.234 1 93.5 96 GLU A O 1
ATOM 743 N N . LYS A 1 97 ? -14.148 -22.688 -16.906 1 93.88 97 LYS A N 1
ATOM 744 C CA . LYS A 1 97 ? -15.008 -23.469 -16.031 1 93.88 97 LYS A CA 1
ATOM 745 C C . LYS A 1 97 ? -15.305 -22.719 -14.727 1 93.88 97 LYS A C 1
ATOM 747 O O . LYS A 1 97 ? -16.406 -22.828 -14.18 1 93.88 97 LYS A O 1
ATOM 752 N N . ALA A 1 98 ? -14.312 -22 -14.305 1 95.56 98 ALA A N 1
ATOM 753 C CA . ALA A 1 98 ? -14.477 -21.234 -13.062 1 95.56 98 ALA A CA 1
ATOM 754 C C . ALA A 1 98 ? -15.453 -20.078 -13.258 1 95.56 98 ALA A C 1
ATOM 756 O O . ALA A 1 98 ? -16.172 -19.703 -12.32 1 95.56 98 ALA A O 1
ATOM 757 N N . LYS A 1 99 ? -15.555 -19.516 -14.375 1 94.94 99 LYS A N 1
ATOM 758 C CA . LYS A 1 99 ? -16.469 -18.406 -14.664 1 94.94 99 LYS A CA 1
ATOM 759 C C . LYS A 1 99 ? -17.922 -18.891 -14.711 1 94.94 99 LYS A C 1
ATOM 761 O O . LYS A 1 99 ? -18.828 -18.141 -14.359 1 94.94 99 LYS A O 1
ATOM 766 N N . GLY A 1 100 ? -18 -20 -15.062 1 89.75 100 GLY A N 1
ATOM 767 C CA . GLY A 1 100 ? -19.344 -20.531 -15.172 1 89.75 100 GLY A CA 1
ATOM 768 C C . GLY A 1 100 ? -19.984 -20.266 -16.516 1 89.75 100 GLY A C 1
ATOM 769 O O . GLY A 1 100 ? -19.469 -19.484 -17.312 1 89.75 100 GLY A O 1
ATOM 770 N N . LYS A 1 101 ? -21.188 -20.875 -16.578 1 82.75 101 LYS A N 1
ATOM 771 C CA . LYS A 1 101 ? -21.953 -20.766 -17.812 1 82.75 101 LYS A CA 1
ATOM 772 C C . LYS A 1 101 ? -22.609 -19.391 -17.922 1 82.75 101 LYS A C 1
ATOM 774 O O . LYS A 1 101 ? -23.016 -18.797 -16.922 1 82.75 101 LYS A O 1
ATOM 779 N N . ASP A 1 102 ? -22.578 -18.75 -19.078 1 79.5 102 ASP A N 1
ATOM 780 C CA . ASP A 1 102 ? -23.297 -17.531 -19.422 1 79.5 102 ASP A CA 1
ATOM 781 C C . ASP A 1 102 ? -22.625 -16.297 -18.844 1 79.5 102 ASP A C 1
ATOM 783 O O . ASP A 1 102 ? -23.25 -15.258 -18.656 1 79.5 102 ASP A O 1
ATOM 787 N N . SER A 1 103 ? -21.391 -16.562 -18.469 1 82.44 103 SER A N 1
ATOM 788 C CA . SER A 1 103 ? -20.688 -15.414 -17.922 1 82.44 103 SER A CA 1
ATOM 789 C C . SER A 1 103 ? -20.109 -14.539 -19.016 1 82.44 103 SER A C 1
ATOM 791 O O . SER A 1 103 ? -19.75 -15.039 -20.094 1 82.44 103 SER A O 1
ATOM 793 N N . SER A 1 104 ? -20.203 -13.25 -18.734 1 86.06 104 SER A N 1
ATOM 794 C CA . SER A 1 104 ? -19.516 -12.328 -19.641 1 86.06 104 SER A CA 1
ATOM 795 C C . SER A 1 104 ? -18.125 -12 -19.141 1 86.06 104 SER A C 1
ATOM 797 O O . SER A 1 104 ? -17.859 -12.055 -17.938 1 86.06 104 SER A O 1
ATOM 799 N N . ASP A 1 105 ? -17.203 -11.688 -20.078 1 85.38 105 ASP A N 1
ATOM 800 C CA . ASP A 1 105 ? -15.836 -11.305 -19.734 1 85.38 105 ASP A CA 1
ATOM 801 C C . ASP A 1 105 ? -15.828 -10.062 -18.828 1 85.38 105 ASP A C 1
ATOM 803 O O . ASP A 1 105 ? -14.953 -9.914 -17.984 1 85.38 105 ASP A O 1
ATOM 807 N N . GLU A 1 106 ? -16.828 -9.273 -19.016 1 89.69 106 GLU A N 1
ATOM 808 C CA . GLU A 1 106 ? -16.906 -8.039 -18.234 1 89.69 106 GLU A CA 1
ATOM 809 C C . GLU A 1 106 ? -17.156 -8.336 -16.766 1 89.69 106 GLU A C 1
ATOM 811 O O . GLU A 1 106 ? -16.641 -7.633 -15.891 1 89.69 106 GLU A O 1
ATOM 816 N N . GLU A 1 107 ? -17.875 -9.391 -16.547 1 91.5 107 GLU A N 1
ATOM 817 C CA . GLU A 1 107 ? -18.203 -9.781 -15.172 1 91.5 107 GLU A CA 1
ATOM 818 C C . GLU A 1 107 ? -16.969 -10.242 -14.422 1 91.5 107 GLU A C 1
ATOM 820 O O . GLU A 1 107 ? -16.906 -10.141 -13.195 1 91.5 107 GLU A O 1
ATOM 825 N N . TRP A 1 108 ? -16.047 -10.68 -15.164 1 95.75 108 TRP A N 1
ATOM 826 C CA . TRP A 1 108 ? -14.875 -11.273 -14.523 1 95.75 108 TRP A CA 1
ATOM 827 C C . TRP A 1 108 ? -13.641 -10.406 -14.711 1 95.75 108 TRP A C 1
ATOM 829 O O . TRP A 1 108 ? -12.516 -10.844 -14.461 1 95.75 108 TRP A O 1
ATOM 839 N N . ALA A 1 109 ? -13.875 -9.203 -15.172 1 94.88 109 ALA A N 1
ATOM 840 C CA . ALA A 1 109 ? -12.789 -8.234 -15.281 1 94.88 109 ALA A CA 1
ATOM 841 C C . ALA A 1 109 ? -12.43 -7.652 -13.922 1 94.88 109 ALA A C 1
ATOM 843 O O . ALA A 1 109 ? -13.312 -7.262 -13.148 1 94.88 109 ALA A O 1
ATOM 844 N N . TYR A 1 110 ? -11.203 -7.703 -13.617 1 96.88 110 TYR A N 1
ATOM 845 C CA . TYR A 1 110 ? -10.68 -7.184 -12.352 1 96.88 110 TYR A CA 1
ATOM 846 C C . TYR A 1 110 ? -9.258 -6.66 -12.523 1 96.88 110 TYR A C 1
ATOM 848 O O . TYR A 1 110 ? -8.453 -7.262 -13.242 1 96.88 110 TYR A O 1
ATOM 856 N N . THR A 1 111 ? -8.977 -5.496 -11.938 1 97.81 111 THR A N 1
ATOM 857 C CA . THR A 1 111 ? -7.613 -5.004 -11.82 1 97.81 111 THR A CA 1
ATOM 858 C C . THR A 1 111 ? -7.332 -4.52 -10.406 1 97.81 111 THR A C 1
ATOM 860 O O . THR A 1 111 ? -8.008 -3.615 -9.906 1 97.81 111 THR A O 1
ATOM 863 N N . GLY A 1 112 ? -6.379 -5.184 -9.781 1 97.19 112 GLY A N 1
ATOM 864 C CA . GLY A 1 112 ? -5.965 -4.789 -8.445 1 97.19 112 GLY A CA 1
ATOM 865 C C . GLY A 1 112 ? -4.621 -4.082 -8.422 1 97.19 112 GLY A C 1
ATOM 866 O O . GLY A 1 112 ? -3.801 -4.266 -9.32 1 97.19 112 GLY A O 1
ATOM 867 N N . GLU A 1 113 ? -4.395 -3.268 -7.441 1 98.75 113 GLU A N 1
ATOM 868 C CA . GLU A 1 113 ? -3.137 -2.547 -7.27 1 98.75 113 GLU A CA 1
ATOM 869 C C . GLU A 1 113 ? -2.385 -3.035 -6.035 1 98.75 113 GLU A C 1
ATOM 871 O O . GLU A 1 113 ? -2.996 -3.512 -5.078 1 98.75 113 GLU A O 1
ATOM 876 N N . TYR A 1 114 ? -1.014 -2.879 -6.105 1 98.62 114 TYR A N 1
ATOM 877 C CA . TYR A 1 114 ? -0.138 -3.445 -5.086 1 98.62 114 TYR A CA 1
ATOM 878 C C . TYR A 1 114 ? 1.106 -2.588 -4.895 1 98.62 114 TYR A C 1
ATOM 880 O O . TYR A 1 114 ? 1.598 -1.978 -5.848 1 98.62 114 TYR A O 1
ATOM 888 N N . ILE A 1 115 ? 1.59 -2.578 -3.686 1 98.94 115 ILE A N 1
ATOM 889 C CA . ILE A 1 115 ? 3.008 -2.322 -3.453 1 98.94 115 ILE A CA 1
ATOM 890 C C . ILE A 1 115 ? 3.689 -3.602 -2.973 1 98.94 115 ILE A C 1
ATOM 892 O O . ILE A 1 115 ? 3.236 -4.23 -2.014 1 98.94 115 ILE A O 1
ATOM 896 N N . PHE A 1 116 ? 4.758 -4.012 -3.66 1 98.94 116 PHE A N 1
ATOM 897 C CA . PHE A 1 116 ? 5.613 -5.098 -3.193 1 98.94 116 PHE A CA 1
ATOM 898 C C . PHE A 1 116 ? 6.93 -4.555 -2.652 1 98.94 116 PHE A C 1
ATOM 900 O O . PHE A 1 116 ? 7.555 -3.691 -3.275 1 98.94 116 PHE A O 1
ATOM 907 N N . ILE A 1 117 ? 7.285 -4.98 -1.519 1 98.94 117 ILE A N 1
ATOM 908 C CA . ILE A 1 117 ? 8.633 -4.781 -0.998 1 98.94 117 ILE A CA 1
ATOM 909 C C . ILE A 1 117 ? 9.375 -6.117 -0.969 1 98.94 117 ILE A C 1
ATOM 911 O O . ILE A 1 117 ? 8.984 -7.035 -0.244 1 98.94 117 ILE A O 1
ATOM 915 N N . LEU A 1 118 ? 10.414 -6.246 -1.745 1 98.94 118 LEU A N 1
ATOM 916 C CA . LEU A 1 118 ? 11.234 -7.449 -1.847 1 98.94 118 LEU A CA 1
ATOM 917 C C . LEU A 1 118 ? 12.594 -7.242 -1.176 1 98.94 118 LEU A C 1
ATOM 919 O O . LEU A 1 118 ? 13.383 -6.41 -1.618 1 98.94 118 LEU A O 1
ATOM 923 N N . ASP A 1 119 ? 12.836 -7.969 -0.15 1 98.94 119 ASP A N 1
ATOM 924 C CA . ASP A 1 119 ? 14.156 -7.973 0.477 1 98.94 119 ASP A CA 1
ATOM 925 C C . ASP A 1 119 ? 14.961 -9.195 0.04 1 98.94 119 ASP A C 1
ATOM 927 O O . ASP A 1 119 ? 14.5 -10.328 0.154 1 98.94 119 ASP A O 1
ATOM 931 N N . PHE A 1 120 ? 16.109 -8.922 -0.424 1 98.88 120 PHE A N 1
ATOM 932 C CA . PHE A 1 120 ? 16.984 -9.992 -0.878 1 98.88 120 PHE A CA 1
ATOM 933 C C . PHE A 1 120 ? 18 -10.344 0.197 1 98.88 120 PHE A C 1
ATOM 935 O O . PHE A 1 120 ? 18.25 -9.555 1.118 1 98.88 120 PHE A O 1
ATOM 942 N N . ASP A 1 121 ? 18.531 -11.516 0.064 1 98.25 121 ASP A N 1
ATOM 943 C CA . ASP A 1 121 ? 19.594 -11.914 0.982 1 98.25 121 ASP A CA 1
ATOM 944 C C . ASP A 1 121 ? 20.906 -11.164 0.676 1 98.25 121 ASP A C 1
ATOM 946 O O . ASP A 1 121 ? 20.938 -10.305 -0.208 1 98.25 121 ASP A O 1
ATOM 950 N N . GLU A 1 122 ? 21.969 -11.406 1.36 1 96.12 122 GLU A N 1
ATOM 951 C CA . GLU A 1 122 ? 23.203 -10.656 1.268 1 96.12 122 GLU A CA 1
ATOM 952 C C . GLU A 1 122 ? 23.797 -10.734 -0.138 1 96.12 122 GLU A C 1
ATOM 954 O O . GLU A 1 122 ? 24.453 -9.805 -0.595 1 96.12 122 GLU A O 1
ATOM 959 N N . SER A 1 123 ? 23.547 -11.852 -0.807 1 95 123 SER A N 1
ATOM 960 C CA . SER A 1 123 ? 24.078 -12.031 -2.152 1 95 123 SER A CA 1
ATOM 961 C C . SER A 1 123 ? 23.297 -11.203 -3.172 1 95 123 SER A C 1
ATOM 963 O O . SER A 1 123 ? 23.781 -10.953 -4.277 1 95 123 SER A O 1
ATOM 965 N N . GLY A 1 124 ? 22.078 -10.789 -2.863 1 97.19 124 GLY A N 1
ATOM 966 C CA . GLY A 1 124 ? 21.219 -10.094 -3.799 1 97.19 124 GLY A CA 1
ATOM 967 C C . GLY A 1 124 ? 20.594 -11.008 -4.828 1 97.19 124 GLY A C 1
ATOM 968 O O . GLY A 1 124 ? 19.922 -10.547 -5.758 1 97.19 124 GLY A O 1
ATOM 969 N N . LYS A 1 125 ? 20.688 -12.305 -4.621 1 97.19 125 LYS A N 1
ATOM 970 C CA . LYS A 1 125 ? 20.25 -13.234 -5.66 1 97.19 125 LYS A CA 1
ATOM 971 C C . LYS A 1 125 ? 18.953 -13.922 -5.27 1 97.19 125 LYS A C 1
ATOM 973 O O . LYS A 1 125 ? 18.219 -14.43 -6.125 1 97.19 125 LYS A O 1
ATOM 978 N N . LYS A 1 126 ? 18.703 -13.969 -3.979 1 98.62 126 LYS A N 1
ATOM 979 C CA . LYS A 1 126 ? 17.5 -14.656 -3.484 1 98.62 126 LYS A CA 1
ATOM 980 C C . LYS A 1 126 ? 16.656 -13.727 -2.623 1 98.62 126 LYS A C 1
ATOM 982 O O . LYS A 1 126 ? 17.188 -12.969 -1.81 1 98.62 126 LYS A O 1
ATOM 987 N N . ILE A 1 127 ? 15.359 -13.797 -2.814 1 98.88 127 ILE A N 1
ATOM 988 C CA . ILE A 1 127 ? 14.43 -13.023 -1.999 1 98.88 127 ILE A CA 1
ATOM 989 C C . ILE A 1 127 ? 14.234 -13.703 -0.647 1 98.88 127 ILE A C 1
ATOM 991 O O . ILE A 1 127 ? 13.938 -14.898 -0.584 1 98.88 127 ILE A O 1
ATOM 995 N N . LYS A 1 128 ? 14.391 -12.969 0.406 1 98.81 128 LYS A N 1
ATOM 996 C CA . LYS A 1 128 ? 14.266 -13.539 1.745 1 98.81 128 LYS A CA 1
ATOM 997 C C . LYS A 1 128 ? 12.969 -13.086 2.416 1 98.81 128 LYS A C 1
ATOM 999 O O . LYS A 1 128 ? 12.516 -13.711 3.377 1 98.81 128 LYS A O 1
ATOM 1004 N N . ARG A 1 129 ? 12.414 -11.977 1.991 1 98.88 129 ARG 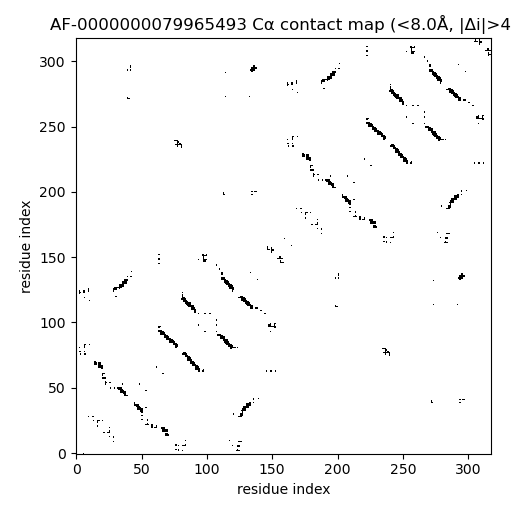A N 1
ATOM 1005 C CA . ARG A 1 129 ? 11.172 -11.453 2.547 1 98.88 129 ARG A CA 1
ATOM 1006 C C . ARG A 1 129 ? 10.375 -10.688 1.494 1 98.88 129 ARG A C 1
ATOM 1008 O O . ARG A 1 129 ? 10.945 -9.914 0.723 1 98.88 129 ARG A O 1
ATOM 1015 N N . ILE A 1 130 ? 9.086 -10.844 1.495 1 98.88 130 ILE A N 1
ATOM 1016 C CA . ILE A 1 130 ? 8.164 -10.125 0.625 1 98.88 130 ILE A CA 1
ATOM 1017 C C . ILE A 1 130 ? 7.062 -9.484 1.464 1 98.88 130 ILE A C 1
ATOM 1019 O O . ILE A 1 130 ? 6.422 -10.148 2.277 1 98.88 130 ILE A O 1
ATOM 1023 N N . VAL A 1 131 ? 6.895 -8.227 1.356 1 98.94 131 VAL A N 1
ATOM 1024 C CA . VAL A 1 131 ? 5.688 -7.551 1.81 1 98.94 131 VAL A CA 1
ATOM 1025 C C . VAL A 1 131 ? 4.785 -7.246 0.614 1 98.94 131 VAL A C 1
ATOM 1027 O O . VAL A 1 131 ? 5.227 -6.629 -0.359 1 98.94 131 VAL A O 1
ATOM 1030 N N . GLU A 1 132 ? 3.635 -7.738 0.649 1 98.88 132 GLU A N 1
ATOM 1031 C CA . GLU A 1 132 ? 2.596 -7.488 -0.344 1 98.88 132 GLU A CA 1
ATOM 1032 C C . GLU A 1 132 ? 1.471 -6.633 0.238 1 98.88 132 GLU A C 1
ATOM 1034 O O . GLU A 1 132 ? 0.586 -7.148 0.924 1 98.88 132 GLU A O 1
ATOM 1039 N N . PHE A 1 133 ? 1.54 -5.348 -0.013 1 98.94 133 PHE A N 1
ATOM 1040 C CA . PHE A 1 133 ? 0.516 -4.41 0.432 1 98.94 133 PHE A CA 1
ATOM 1041 C C . PHE A 1 133 ? -0.576 -4.262 -0.622 1 98.94 133 PHE A C 1
ATOM 1043 O O . PHE A 1 133 ? -0.333 -3.719 -1.701 1 98.94 133 PHE A O 1
ATOM 1050 N N . LEU A 1 134 ? -1.761 -4.711 -0.285 1 98.88 134 LEU A N 1
ATOM 1051 C CA . LEU A 1 134 ? -2.836 -4.871 -1.258 1 98.88 134 LEU A CA 1
ATOM 1052 C C . LEU A 1 134 ? -3.795 -3.684 -1.207 1 98.88 134 LEU A C 1
ATOM 1054 O O . LEU A 1 134 ? -3.934 -3.037 -0.167 1 98.88 134 LEU A O 1
ATOM 1058 N N . ASP A 1 135 ? -4.418 -3.361 -2.307 1 98.75 135 ASP A N 1
ATOM 1059 C CA . ASP A 1 135 ? -5.645 -2.57 -2.354 1 98.75 135 ASP A CA 1
ATOM 1060 C C . ASP A 1 135 ? -6.793 -3.297 -1.658 1 98.75 135 ASP A C 1
ATOM 1062 O O . ASP A 1 135 ? -7.488 -4.105 -2.277 1 98.75 135 ASP A O 1
ATOM 1066 N N . SER A 1 136 ? -6.992 -2.996 -0.404 1 98.69 136 SER A N 1
ATOM 1067 C CA . SER A 1 136 ? -7.848 -3.82 0.444 1 98.69 136 SER A CA 1
ATOM 1068 C C . SER A 1 136 ? -9.297 -3.789 -0.033 1 98.69 136 SER A C 1
ATOM 1070 O O . SER A 1 136 ? -9.984 -4.809 -0.003 1 98.69 136 SER A O 1
ATOM 1072 N N . LYS A 1 137 ? -9.82 -2.637 -0.433 1 98.5 137 LYS A N 1
ATOM 1073 C CA . LYS A 1 137 ? -11.188 -2.527 -0.933 1 98.5 137 LYS A CA 1
ATOM 1074 C C . LYS A 1 137 ? -11.406 -3.416 -2.154 1 98.5 137 LYS A C 1
ATOM 1076 O O . LYS A 1 137 ? -12.359 -4.195 -2.203 1 98.5 137 LYS A O 1
ATOM 1081 N N . ASN A 1 138 ? -10.539 -3.305 -3.086 1 98.31 138 ASN A N 1
ATOM 1082 C CA . ASN A 1 138 ? -10.648 -4.09 -4.312 1 98.31 138 ASN A CA 1
ATOM 1083 C C . ASN A 1 138 ? -10.375 -5.57 -4.055 1 98.31 138 ASN A C 1
ATOM 1085 O O . ASN A 1 138 ? -10.922 -6.434 -4.746 1 98.31 138 ASN A O 1
ATOM 1089 N N . THR A 1 139 ? -9.5 -5.875 -3.098 1 98.38 139 THR A N 1
ATOM 1090 C CA . THR A 1 139 ? -9.203 -7.262 -2.746 1 98.38 139 THR A CA 1
ATOM 1091 C C . THR A 1 139 ? -10.453 -7.965 -2.225 1 98.38 139 THR A C 1
ATOM 1093 O O . THR A 1 139 ? -10.648 -9.156 -2.467 1 98.38 139 THR A O 1
ATOM 1096 N N . GLU A 1 140 ? -11.336 -7.25 -1.508 1 98 140 GLU A N 1
ATOM 1097 C CA . GLU A 1 140 ? -12.594 -7.863 -1.073 1 98 140 GLU A CA 1
ATOM 1098 C C . GLU A 1 140 ? -13.445 -8.281 -2.268 1 98 140 GLU A C 1
ATOM 1100 O O . GLU A 1 140 ? -14.094 -9.328 -2.232 1 98 140 GLU A O 1
ATOM 1105 N N . ILE A 1 141 ? -13.422 -7.527 -3.303 1 97.62 141 ILE A N 1
ATOM 1106 C CA . ILE A 1 141 ? -14.125 -7.883 -4.531 1 97.62 141 ILE A CA 1
ATOM 1107 C C . ILE A 1 141 ? -13.508 -9.141 -5.133 1 97.62 141 ILE A C 1
ATOM 1109 O O . ILE A 1 141 ? -14.227 -10.07 -5.52 1 97.62 141 ILE A O 1
ATOM 1113 N N . LEU A 1 142 ? -12.203 -9.172 -5.184 1 97.94 142 LEU A N 1
ATOM 1114 C CA . LEU A 1 142 ? -11.516 -10.336 -5.715 1 97.94 142 LEU A CA 1
ATOM 1115 C C . LEU A 1 142 ? -11.859 -11.586 -4.914 1 97.94 142 LEU A C 1
ATOM 1117 O O . LEU A 1 142 ? -12.07 -12.656 -5.484 1 97.94 142 LEU A O 1
ATOM 1121 N N . ARG A 1 143 ? -11.891 -11.469 -3.598 1 97.5 143 ARG A N 1
ATOM 1122 C CA . ARG A 1 143 ? -12.234 -12.602 -2.744 1 97.5 143 ARG A CA 1
ATOM 1123 C C . ARG A 1 143 ? -13.617 -13.148 -3.09 1 97.5 143 ARG A C 1
ATOM 1125 O O . ARG A 1 143 ? -13.82 -14.359 -3.123 1 97.5 143 ARG A O 1
ATOM 1132 N N . GLU A 1 144 ? -14.523 -12.281 -3.324 1 97.38 144 GLU A N 1
ATOM 1133 C CA . GLU A 1 144 ? -15.867 -12.703 -3.715 1 97.38 144 GLU A CA 1
ATOM 1134 C C . GLU A 1 144 ? -15.852 -13.398 -5.074 1 97.38 144 GLU A C 1
ATOM 1136 O O . GLU A 1 144 ? -16.562 -14.391 -5.273 1 97.38 144 GLU A O 1
ATOM 1141 N N . MET A 1 145 ? -15.117 -12.836 -5.961 1 97 145 MET A N 1
ATOM 1142 C CA . MET A 1 145 ? -14.984 -13.453 -7.277 1 97 145 MET A CA 1
ATOM 1143 C C . MET A 1 145 ? -14.391 -14.852 -7.168 1 97 145 MET A C 1
ATOM 1145 O O . MET A 1 145 ? -14.852 -15.781 -7.832 1 97 145 MET A O 1
ATOM 1149 N N . MET A 1 146 ? -13.445 -15 -6.336 1 97.19 146 MET A N 1
ATOM 1150 C CA . MET A 1 146 ? -12.805 -16.297 -6.145 1 97.19 146 MET A CA 1
ATOM 1151 C C . MET A 1 146 ? -13.781 -17.297 -5.523 1 97.19 146 MET A C 1
ATOM 1153 O O . MET A 1 146 ? -13.805 -18.469 -5.902 1 97.19 146 MET A O 1
ATOM 1157 N N . ALA A 1 147 ? -14.516 -16.828 -4.59 1 96.56 147 ALA A N 1
ATOM 1158 C CA . ALA A 1 147 ? -15.523 -17.688 -3.977 1 96.56 147 ALA A CA 1
ATOM 1159 C C . ALA A 1 147 ? -16.531 -18.188 -5.016 1 96.56 147 ALA A C 1
ATOM 1161 O O . ALA A 1 147 ? -16.875 -19.375 -5.035 1 96.56 147 ALA A O 1
ATOM 1162 N N . LYS A 1 148 ? -17 -17.297 -5.824 1 95.75 148 LYS A N 1
ATOM 1163 C CA . LYS A 1 148 ? -17.922 -17.656 -6.895 1 95.75 148 LYS A CA 1
ATOM 1164 C C . LYS A 1 148 ? -17.281 -18.656 -7.855 1 95.75 148 LYS A C 1
ATOM 1166 O O . LYS A 1 148 ? -17.938 -19.625 -8.273 1 95.75 148 LYS A O 1
ATOM 1171 N N . ALA A 1 149 ? -16.062 -18.406 -8.242 1 96.88 149 ALA A N 1
ATOM 1172 C CA . ALA A 1 149 ? -15.336 -19.297 -9.148 1 96.88 149 ALA A CA 1
ATOM 1173 C C . ALA A 1 149 ? -15.242 -20.703 -8.57 1 96.88 149 ALA A C 1
ATOM 1175 O O . ALA A 1 149 ? -15.453 -21.688 -9.281 1 96.88 149 ALA A O 1
ATOM 1176 N N . ARG A 1 150 ? -14.898 -20.781 -7.301 1 96.44 150 ARG A N 1
ATOM 1177 C CA . ARG A 1 150 ? -14.773 -22.078 -6.652 1 96.44 150 ARG A CA 1
ATOM 1178 C C . ARG A 1 150 ? -16.125 -22.797 -6.602 1 96.44 150 ARG A C 1
ATOM 1180 O O . ARG A 1 150 ? -16.188 -24.016 -6.801 1 96.44 150 ARG A O 1
ATOM 1187 N N . ALA A 1 151 ? -17.125 -22.094 -6.363 1 94.56 151 ALA A N 1
ATOM 1188 C CA . ALA A 1 151 ? -18.469 -22.672 -6.375 1 94.56 151 ALA A CA 1
ATOM 1189 C C . ALA A 1 151 ? -18.797 -23.25 -7.746 1 94.56 151 ALA A C 1
ATOM 1191 O O . ALA A 1 151 ? -19.422 -24.312 -7.844 1 94.56 151 ALA A O 1
ATOM 1192 N N . ASN A 1 152 ? -18.453 -22.594 -8.766 1 94.06 152 ASN A N 1
ATOM 1193 C CA . ASN A 1 152 ? -18.75 -23 -10.141 1 94.06 152 ASN A CA 1
ATOM 1194 C C . ASN A 1 152 ? -18.062 -24.312 -10.5 1 94.06 152 ASN A C 1
ATOM 1196 O O . ASN A 1 152 ? -18.547 -25.062 -11.344 1 94.06 152 ASN A O 1
ATOM 1200 N N . ILE A 1 153 ? -16.938 -24.594 -9.938 1 93.44 153 ILE A N 1
ATOM 1201 C CA . ILE A 1 153 ? -16.203 -25.781 -10.32 1 93.44 153 ILE A CA 1
ATOM 1202 C C . ILE A 1 153 ? -16.438 -26.891 -9.297 1 93.44 153 ILE A C 1
ATOM 1204 O O . ILE A 1 153 ? -15.742 -27.906 -9.312 1 93.44 153 ILE A O 1
ATOM 1208 N N . GLY A 1 154 ? -17.469 -26.75 -8.523 1 83.12 154 GLY A N 1
ATOM 1209 C CA . GLY A 1 154 ? -17.844 -27.766 -7.551 1 83.12 154 GLY A CA 1
ATOM 1210 C C . GLY A 1 154 ? -16.969 -27.75 -6.305 1 83.12 154 GLY A C 1
ATOM 1211 O O . GLY A 1 154 ? -16.906 -28.734 -5.574 1 83.12 154 GLY A O 1
ATOM 1212 N N . GLY A 1 155 ? -16.047 -26.766 -6.195 1 64.31 155 GLY A N 1
ATOM 1213 C CA . GLY A 1 155 ? -15.117 -26.719 -5.074 1 64.31 155 GLY A CA 1
ATOM 1214 C C . GLY A 1 155 ? -15.695 -26.031 -3.85 1 64.31 155 GLY A C 1
ATOM 1215 O O . GLY A 1 155 ? -16.656 -25.266 -3.953 1 64.31 155 GLY A O 1
ATOM 1216 N N . VAL A 1 156 ? -15.539 -26.609 -2.738 1 50.91 156 VAL A N 1
ATOM 1217 C CA . VAL A 1 156 ? -15.828 -26 -1.446 1 50.91 156 VAL A CA 1
ATOM 1218 C C . VAL A 1 156 ? -15.094 -24.672 -1.335 1 50.91 156 VAL A C 1
ATOM 1220 O O . VAL A 1 156 ? -13.969 -24.531 -1.82 1 50.91 156 VAL A O 1
ATOM 1223 N N . ALA A 1 157 ? -15.727 -23.5 -1.137 1 45.69 157 ALA A N 1
ATOM 1224 C CA . ALA A 1 157 ? -15.219 -22.141 -0.941 1 45.69 157 ALA A CA 1
ATOM 1225 C C . ALA A 1 157 ? -13.992 -22.141 -0.036 1 45.69 157 ALA A C 1
ATOM 1227 O O . ALA A 1 157 ? -14.062 -22.562 1.119 1 45.69 157 ALA A O 1
ATOM 12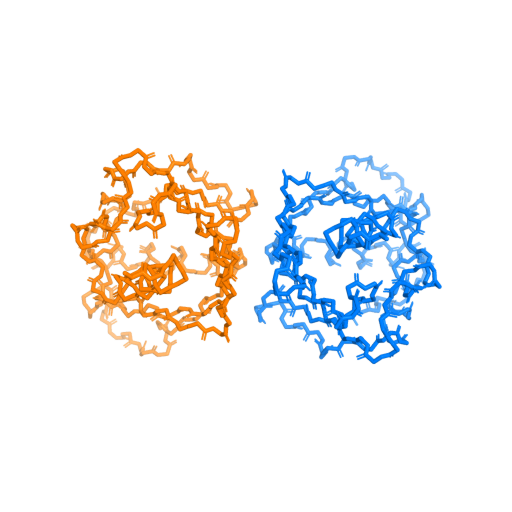28 N N . ILE A 1 158 ? -12.719 -22.391 -0.38 1 42.88 158 ILE A N 1
ATOM 1229 C CA . ILE A 1 158 ? -11.586 -22.391 0.542 1 42.88 158 ILE A CA 1
ATOM 1230 C C . ILE A 1 158 ? -11.203 -20.953 0.889 1 42.88 158 ILE A C 1
ATOM 1232 O O . ILE A 1 158 ? -10.922 -20.156 -0.002 1 42.88 158 ILE A O 1
ATOM 1236 N N . PHE A 1 159 ? -11.781 -20.125 1.905 1 34.53 159 PHE A N 1
ATOM 1237 C CA . PHE A 1 159 ? -11.25 -18.844 2.324 1 34.53 159 PHE A CA 1
ATOM 1238 C C . PHE A 1 159 ? -9.891 -19 2.982 1 34.53 159 PHE A C 1
ATOM 1240 O O . PHE A 1 159 ? -9.617 -20.016 3.629 1 34.53 159 PHE A O 1
ATOM 1247 N N . MET B 1 1 ? 26.469 17.062 6.098 1 81.56 1 MET B N 1
ATOM 1248 C CA . MET B 1 1 ? 25.484 16.031 6.387 1 81.56 1 MET B CA 1
ATOM 1249 C C . MET B 1 1 ? 25.359 15.039 5.23 1 81.56 1 MET B C 1
ATOM 1251 O O . MET B 1 1 ? 25.344 15.438 4.066 1 81.56 1 MET B O 1
ATOM 1255 N N . SER B 1 2 ? 25.469 13.844 5.547 1 92.62 2 SER B N 1
ATOM 1256 C CA . SER B 1 2 ? 25.406 12.852 4.484 1 92.62 2 SER B CA 1
ATOM 1257 C C . SER B 1 2 ? 24.016 12.805 3.865 1 92.62 2 SER B C 1
ATOM 1259 O O . SER B 1 2 ? 23.047 13.258 4.473 1 92.62 2 SER B O 1
ATOM 1261 N N . VAL B 1 3 ? 24 12.445 2.625 1 94.88 3 VAL B N 1
ATOM 1262 C CA . VAL B 1 3 ? 22.719 12.289 1.945 1 94.88 3 VAL B CA 1
ATOM 1263 C C . VAL B 1 3 ? 21.812 11.359 2.748 1 94.88 3 VAL B C 1
ATOM 1265 O O . VAL B 1 3 ? 20.625 11.617 2.902 1 94.88 3 VAL B O 1
ATOM 1268 N N . PHE B 1 4 ? 22.375 10.383 3.324 1 96.38 4 PHE B N 1
ATOM 1269 C CA . PHE B 1 4 ? 21.625 9.422 4.133 1 96.38 4 PHE B CA 1
ATOM 1270 C C . PHE B 1 4 ? 20.969 10.117 5.32 1 96.38 4 PHE B C 1
ATOM 1272 O O . PHE B 1 4 ? 19.781 9.93 5.574 1 96.38 4 PHE B O 1
ATOM 1279 N N . THR B 1 5 ? 21.719 10.875 6.023 1 97.25 5 THR B N 1
ATOM 1280 C CA . THR B 1 5 ? 21.203 11.578 7.191 1 97.25 5 THR B CA 1
ATOM 1281 C C . THR B 1 5 ? 20.109 12.57 6.793 1 97.25 5 THR B C 1
ATOM 1283 O O . THR B 1 5 ? 19.109 12.711 7.492 1 97.25 5 THR B O 1
ATOM 1286 N N . SER B 1 6 ? 20.344 13.25 5.684 1 97.75 6 SER B N 1
ATOM 1287 C CA 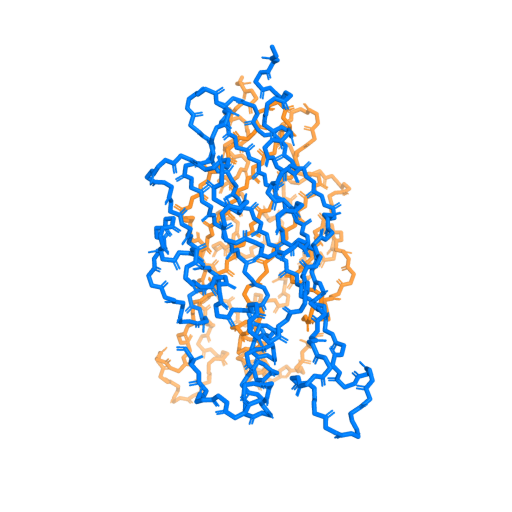. SER B 1 6 ? 19.344 14.203 5.191 1 97.75 6 SER B CA 1
ATOM 1288 C C . SER B 1 6 ? 18.031 13.508 4.852 1 97.75 6 SER B C 1
ATOM 1290 O O . SER B 1 6 ? 16.953 14.008 5.172 1 97.75 6 SER B O 1
ATOM 1292 N N . LEU B 1 7 ? 18.141 12.352 4.18 1 98.5 7 LEU B N 1
ATOM 1293 C CA . LEU B 1 7 ? 16.953 11.57 3.857 1 98.5 7 LEU B CA 1
ATOM 1294 C C . LEU B 1 7 ? 16.219 11.125 5.125 1 98.5 7 LEU B C 1
ATOM 1296 O O . LEU B 1 7 ? 15 11.227 5.211 1 98.5 7 LEU B O 1
ATOM 1300 N N . LYS B 1 8 ? 16.953 10.672 6.07 1 98.06 8 LYS B N 1
ATOM 1301 C CA . LYS B 1 8 ? 16.391 10.227 7.34 1 98.06 8 LYS B CA 1
ATOM 1302 C C . LYS B 1 8 ? 15.672 11.367 8.047 1 98.06 8 LYS B C 1
ATOM 1304 O O . LYS B 1 8 ? 14.539 11.195 8.516 1 98.06 8 LYS B O 1
ATOM 1309 N N . GLU B 1 9 ? 16.281 12.5 8.094 1 97.75 9 GLU B N 1
ATOM 1310 C CA . GLU B 1 9 ? 15.695 13.672 8.742 1 97.75 9 GLU B CA 1
ATOM 1311 C C . GLU B 1 9 ? 14.438 14.133 8.008 1 97.75 9 GLU B C 1
ATOM 1313 O O . GLU B 1 9 ? 13.469 14.547 8.641 1 97.75 9 GLU B O 1
ATOM 1318 N N . GLY B 1 10 ? 14.523 14.117 6.66 1 97.94 10 GLY B N 1
ATOM 1319 C CA . GLY B 1 10 ? 13.344 14.461 5.879 1 97.94 10 GLY B CA 1
ATOM 1320 C C . GLY B 1 10 ? 12.164 13.547 6.141 1 97.94 10 GLY B C 1
ATOM 1321 O O . GLY B 1 10 ? 11.023 14.008 6.254 1 97.94 10 GLY B O 1
ATOM 1322 N N . ALA B 1 11 ? 12.445 12.227 6.227 1 98.19 11 ALA B N 1
ATOM 1323 C CA . ALA B 1 11 ? 11.391 11.258 6.52 1 98.19 11 ALA B CA 1
ATOM 1324 C C . ALA B 1 11 ? 10.797 11.5 7.906 1 98.19 11 ALA B C 1
ATOM 1326 O O . ALA B 1 11 ? 9.578 11.422 8.086 1 98.19 11 ALA B O 1
ATOM 1327 N N . GLU B 1 12 ? 11.617 11.805 8.859 1 97.62 12 GLU B N 1
ATOM 1328 C CA . GLU B 1 12 ? 11.156 12.094 10.211 1 97.62 12 GLU B CA 1
ATOM 1329 C C . GLU B 1 12 ? 10.297 13.352 10.242 1 97.62 12 GLU B C 1
ATOM 1331 O O . GLU B 1 12 ? 9.258 13.383 10.906 1 97.62 12 GLU B O 1
ATOM 1336 N N . ALA B 1 13 ? 10.75 14.359 9.562 1 97.12 13 ALA B N 1
ATOM 1337 C CA . ALA B 1 13 ? 9.969 15.594 9.469 1 97.12 13 ALA B CA 1
ATOM 1338 C C . ALA B 1 13 ? 8.602 15.328 8.844 1 97.12 13 ALA B C 1
ATOM 1340 O O . ALA B 1 13 ? 7.59 15.852 9.312 1 97.12 13 ALA B O 1
ATOM 1341 N N . PHE B 1 14 ? 8.625 14.539 7.824 1 98.06 14 PHE B N 1
ATOM 1342 C CA . PHE B 1 14 ? 7.395 14.156 7.145 1 98.06 14 PHE B CA 1
ATOM 1343 C C . PHE B 1 14 ? 6.418 13.508 8.117 1 98.06 14 PHE B C 1
ATOM 1345 O O . PHE B 1 14 ? 5.262 13.922 8.219 1 98.06 14 PHE B O 1
ATOM 1352 N N . LEU B 1 15 ? 6.832 12.531 8.828 1 97.62 15 LEU B N 1
ATOM 1353 C CA . LEU B 1 15 ? 5.973 11.82 9.766 1 97.62 15 LEU B CA 1
ATOM 1354 C C . LEU B 1 15 ? 5.52 12.742 10.891 1 97.62 15 LEU B C 1
ATOM 1356 O O . LEU B 1 15 ? 4.359 12.711 11.305 1 97.62 15 LEU B O 1
ATOM 1360 N N . ASN B 1 16 ? 6.402 13.586 11.398 1 96.69 16 ASN B N 1
ATOM 1361 C CA . ASN B 1 16 ? 6.105 14.477 12.516 1 96.69 16 ASN B CA 1
ATOM 1362 C C . ASN B 1 16 ? 5.066 15.523 12.133 1 96.69 16 ASN B C 1
ATOM 1364 O O . ASN B 1 16 ? 4.293 15.977 12.984 1 96.69 16 ASN B O 1
ATOM 1368 N N . ALA B 1 17 ? 5.062 15.883 10.883 1 96.25 17 ALA B N 1
ATOM 1369 C CA . ALA B 1 17 ? 4.133 16.922 10.43 1 96.25 17 ALA B CA 1
ATOM 1370 C C . ALA B 1 17 ? 2.686 16.469 10.609 1 96.25 17 ALA B C 1
ATOM 1372 O O . ALA B 1 17 ? 1.788 17.297 10.773 1 96.25 17 ALA B O 1
ATOM 1373 N N . PHE B 1 18 ? 2.428 15.172 10.586 1 95.75 18 PHE B N 1
ATOM 1374 C CA . PHE B 1 18 ? 1.066 14.672 10.727 1 95.75 18 PHE B CA 1
ATOM 1375 C C . PHE B 1 18 ? 0.567 14.852 12.156 1 95.75 18 PHE B C 1
ATOM 1377 O O . PHE B 1 18 ? -0.64 14.828 12.406 1 95.75 18 PHE B O 1
ATOM 1384 N N . LYS B 1 19 ? 1.433 15.047 13.078 1 95.06 19 LYS B N 1
ATOM 1385 C CA . LYS B 1 19 ? 1.036 15.219 14.469 1 95.06 19 LYS B CA 1
ATOM 1386 C C . LYS B 1 19 ? 0.285 16.531 14.68 1 95.06 19 LYS B C 1
ATOM 1388 O O . LYS B 1 19 ? -0.687 16.578 15.438 1 95.06 19 LYS B O 1
ATOM 1393 N N . THR B 1 20 ? 0.709 17.516 14.023 1 93.06 20 THR B N 1
ATOM 1394 C CA . THR B 1 20 ? 0.115 18.828 14.25 1 93.06 20 THR B CA 1
ATOM 1395 C C . THR B 1 20 ? -0.902 19.156 13.164 1 93.06 20 THR B C 1
ATOM 1397 O O . THR B 1 20 ? -1.782 20 13.359 1 93.06 20 THR B O 1
ATOM 1400 N N . LEU B 1 21 ? -0.716 18.625 12.039 1 96.12 21 LEU B N 1
ATOM 1401 C CA . LEU B 1 21 ? -1.554 18.891 10.867 1 96.12 21 LEU B CA 1
ATOM 1402 C C . LEU B 1 21 ? -1.45 20.359 10.438 1 96.12 21 LEU B C 1
ATOM 1404 O O . LEU B 1 21 ? -2.338 20.875 9.758 1 96.12 21 LEU B O 1
ATOM 1408 N N . ASP B 1 22 ? -0.392 20.984 10.812 1 96.12 22 ASP B N 1
ATOM 1409 C CA . ASP B 1 22 ? -0.178 22.375 10.422 1 96.12 22 ASP B CA 1
ATOM 1410 C C . ASP B 1 22 ? 0.196 22.484 8.945 1 96.12 22 ASP B C 1
ATOM 1412 O O . ASP B 1 22 ? 1.203 21.922 8.516 1 96.12 22 ASP B O 1
ATOM 1416 N N . PRO B 1 23 ? -0.568 23.203 8.172 1 96.69 23 PRO B N 1
ATOM 1417 C CA . PRO B 1 23 ? -0.324 23.25 6.727 1 96.69 23 PRO B CA 1
ATOM 1418 C C . PRO B 1 23 ? 1.063 23.797 6.383 1 96.69 23 PRO B C 1
ATOM 1420 O O . PRO B 1 23 ? 1.755 23.219 5.531 1 96.69 23 PRO B O 1
ATOM 1423 N N . ASP B 1 24 ? 1.482 24.797 7.012 1 94.94 24 ASP B N 1
ATOM 1424 C CA . ASP B 1 24 ? 2.783 25.391 6.707 1 94.94 24 ASP B CA 1
ATOM 1425 C C . ASP B 1 24 ? 3.918 24.438 7.074 1 94.94 24 ASP B C 1
ATOM 1427 O O . ASP B 1 24 ? 4.867 24.266 6.305 1 94.94 24 ASP B O 1
ATOM 1431 N N . GLU B 1 25 ? 3.809 23.812 8.219 1 94.44 25 GLU B N 1
ATOM 1432 C CA . GLU B 1 25 ? 4.816 22.844 8.656 1 94.44 25 GLU B CA 1
ATOM 1433 C C . GLU B 1 25 ? 4.875 21.656 7.711 1 94.44 25 GLU B C 1
ATOM 1435 O O . GLU B 1 25 ? 5.953 21.094 7.465 1 94.44 25 GLU B O 1
ATOM 1440 N N . SER B 1 26 ? 3.775 21.328 7.16 1 96.12 26 SER B N 1
ATOM 1441 C CA . SER B 1 26 ? 3.646 20.094 6.391 1 96.12 26 SER B CA 1
ATOM 1442 C C . SER B 1 26 ? 4.227 20.25 4.988 1 96.12 26 SER B C 1
ATOM 1444 O O . SER B 1 26 ? 4.461 19.266 4.289 1 96.12 26 SER B O 1
ATOM 1446 N N . VAL B 1 27 ? 4.418 21.438 4.582 1 97.19 27 VAL B N 1
ATOM 1447 C CA . VAL B 1 27 ? 4.961 21.609 3.238 1 97.19 27 VAL B CA 1
ATOM 1448 C C . VAL B 1 27 ? 6.355 22.219 3.316 1 97.19 27 VAL B C 1
ATOM 1450 O O . VAL B 1 27 ? 7.016 22.406 2.293 1 97.19 27 VAL B O 1
ATOM 1453 N N . ALA B 1 28 ? 6.879 22.5 4.477 1 95.44 28 ALA B N 1
ATOM 1454 C CA . ALA B 1 28 ? 8.125 23.234 4.676 1 95.44 28 ALA B CA 1
ATOM 1455 C C . ALA B 1 28 ? 9.32 22.453 4.145 1 95.44 28 ALA B C 1
ATOM 1457 O O . ALA B 1 28 ? 10.297 23.031 3.67 1 95.44 28 ALA B O 1
ATOM 1458 N N . PHE B 1 29 ? 9.305 21.172 4.195 1 96.81 29 PHE B N 1
ATOM 1459 C CA . PHE B 1 29 ? 10.43 20.328 3.814 1 96.81 29 PHE B CA 1
ATOM 1460 C C . PHE B 1 29 ? 10.25 19.797 2.396 1 96.81 29 PHE B C 1
ATOM 1462 O O . PHE B 1 29 ? 11.055 18.984 1.927 1 96.81 29 PHE B O 1
ATOM 1469 N N . ARG B 1 30 ? 9.242 20.188 1.741 1 98.5 30 ARG B N 1
ATOM 1470 C CA . ARG B 1 30 ? 8.961 19.766 0.37 1 98.5 30 ARG B CA 1
ATOM 1471 C C . ARG B 1 30 ? 9.578 20.734 -0.633 1 98.5 30 ARG B C 1
ATOM 1473 O O . ARG B 1 30 ? 9.734 21.922 -0.341 1 98.5 30 ARG B O 1
ATOM 1480 N N . ALA B 1 31 ? 10.023 20.203 -1.761 1 98.62 31 ALA B N 1
ATOM 1481 C CA . ALA B 1 31 ? 10.352 21.094 -2.883 1 98.62 31 ALA B CA 1
ATOM 1482 C C . ALA B 1 31 ? 9.133 21.906 -3.318 1 98.62 31 ALA B C 1
ATOM 1484 O O . ALA B 1 31 ? 7.996 21.469 -3.137 1 98.62 31 ALA B O 1
ATOM 1485 N N . ASP B 1 32 ? 9.312 23.078 -3.973 1 97.75 32 ASP B N 1
ATOM 1486 C CA . ASP B 1 32 ? 8.227 23.969 -4.367 1 97.75 32 ASP B CA 1
ATOM 1487 C C . ASP B 1 32 ? 7.266 23.281 -5.328 1 97.75 32 ASP B C 1
ATOM 1489 O O . ASP B 1 32 ? 6.066 23.562 -5.32 1 97.75 32 ASP B O 1
ATOM 1493 N N . ASP B 1 33 ? 7.832 22.406 -6.098 1 98.19 33 ASP B N 1
ATOM 1494 C CA . ASP B 1 33 ? 7.008 21.75 -7.113 1 98.19 33 ASP B CA 1
ATOM 1495 C C . ASP B 1 33 ? 6.641 20.328 -6.695 1 98.19 33 ASP B C 1
ATOM 1497 O O . ASP B 1 33 ? 6.324 19.5 -7.539 1 98.19 33 ASP B O 1
ATOM 1501 N N . CYS B 1 34 ? 6.754 20.031 -5.426 1 98.81 34 CYS B N 1
ATOM 1502 C CA . CYS B 1 34 ? 6.398 18.703 -4.926 1 98.81 34 CYS B CA 1
ATOM 1503 C C . CYS B 1 34 ? 4.953 18.359 -5.266 1 98.81 34 CYS B C 1
ATOM 1505 O O . CYS B 1 34 ? 4.07 19.219 -5.176 1 98.81 34 CYS B O 1
ATOM 1507 N N . ILE B 1 35 ? 4.684 17.078 -5.609 1 98.81 35 ILE B N 1
ATOM 1508 C CA . ILE B 1 35 ? 3.326 16.578 -5.789 1 98.81 35 ILE B CA 1
ATOM 1509 C C . ILE B 1 35 ? 3.09 15.391 -4.855 1 98.81 35 ILE B C 1
ATOM 1511 O O . ILE B 1 35 ? 4.02 14.641 -4.547 1 98.81 35 ILE B O 1
ATOM 1515 N N . GLN B 1 36 ? 1.914 15.227 -4.469 1 98.75 36 GLN B N 1
ATOM 1516 C CA . GLN B 1 36 ? 1.483 14.094 -3.654 1 98.75 36 GLN B CA 1
ATOM 1517 C C . GLN B 1 36 ? 0.423 13.266 -4.379 1 98.75 36 GLN B C 1
ATOM 1519 O O . GLN B 1 36 ? -0.637 13.789 -4.734 1 98.75 36 GLN B O 1
ATOM 1524 N N . ILE B 1 37 ? 0.723 12.031 -4.555 1 98.88 37 ILE B N 1
ATOM 1525 C CA . ILE B 1 37 ? -0.13 11.094 -5.27 1 98.88 37 ILE B CA 1
ATOM 1526 C C . ILE B 1 37 ? -0.789 10.133 -4.281 1 98.88 37 ILE B C 1
ATOM 1528 O O . ILE B 1 37 ? -0.11 9.539 -3.441 1 98.88 37 ILE B O 1
ATOM 1532 N N . PHE B 1 38 ? -2.096 10.055 -4.379 1 98.81 38 PHE B N 1
ATOM 1533 C CA . PHE B 1 38 ? -2.836 9.102 -3.559 1 98.81 38 PHE B CA 1
ATOM 1534 C C . PHE B 1 38 ? -3.176 7.848 -4.355 1 98.81 38 PHE B C 1
ATOM 1536 O O . PHE B 1 38 ? -3.545 7.93 -5.527 1 98.81 38 PHE B O 1
ATOM 1543 N N . ALA B 1 39 ? -3.008 6.867 -3.76 1 98.75 39 ALA B N 1
ATOM 1544 C CA . ALA B 1 39 ? -3.316 5.543 -4.293 1 98.75 39 ALA B CA 1
ATOM 1545 C C . ALA B 1 39 ? -3.951 4.656 -3.225 1 98.75 39 ALA B C 1
ATOM 1547 O O . ALA B 1 39 ? -3.84 4.938 -2.029 1 98.75 39 ALA B O 1
ATOM 1548 N N . PRO B 1 40 ? -4.668 3.51 -3.611 1 98.75 40 PRO B N 1
ATOM 1549 C CA . PRO B 1 40 ? -4.828 2.939 -4.949 1 98.75 40 PRO B CA 1
ATOM 1550 C C . PRO B 1 40 ? -5.973 3.584 -5.734 1 98.75 40 PRO B C 1
ATOM 1552 O O . PRO B 1 40 ? -6.707 4.414 -5.191 1 98.75 40 PRO B O 1
ATOM 1555 N N . ALA B 1 41 ? -6.164 3.193 -6.992 1 97.94 41 ALA B N 1
ATOM 1556 C CA . ALA B 1 41 ? -7.148 3.764 -7.906 1 97.94 41 ALA B CA 1
ATOM 1557 C C . ALA B 1 41 ? -8.57 3.461 -7.445 1 97.94 41 ALA B C 1
ATOM 1559 O O . ALA B 1 41 ? -9.492 4.234 -7.707 1 97.94 41 ALA B O 1
ATOM 1560 N N . SER B 1 42 ? -8.758 2.402 -6.676 1 97.94 42 SER B N 1
ATOM 1561 C CA . SER B 1 42 ? -10.086 1.978 -6.258 1 97.94 42 SER B CA 1
ATOM 1562 C C . SER B 1 42 ? -10.734 3.018 -5.352 1 97.94 42 SER B C 1
ATOM 1564 O O . SER B 1 42 ? -11.961 3.023 -5.18 1 97.94 42 SER B O 1
ATOM 1566 N N . LEU B 1 43 ? -9.961 3.877 -4.762 1 98.31 43 LEU B N 1
ATOM 1567 C CA . LEU B 1 43 ? -10.461 4.914 -3.869 1 98.31 43 LEU B CA 1
ATOM 1568 C C . LEU B 1 43 ? -10.961 6.117 -4.66 1 98.31 43 LEU B C 1
ATOM 1570 O O . LEU B 1 43 ? -11.484 7.07 -4.082 1 98.31 43 LEU B O 1
ATOM 1574 N N . ASN B 1 44 ? -10.828 6.082 -6.012 1 97.94 44 ASN B N 1
ATOM 1575 C CA . ASN B 1 44 ? -11.117 7.258 -6.824 1 97.94 44 ASN B CA 1
ATOM 1576 C C . ASN B 1 44 ? -10.477 8.516 -6.238 1 97.94 44 ASN B C 1
ATOM 1578 O O . ASN B 1 44 ? -11.164 9.508 -5.988 1 97.94 44 ASN B O 1
ATOM 1582 N N . PRO B 1 45 ? -9.141 8.492 -6.133 1 97.75 45 PRO B N 1
ATOM 1583 C CA . PRO B 1 45 ? -8.484 9.625 -5.488 1 97.75 45 PRO B CA 1
ATOM 1584 C C . PRO B 1 45 ? -8.523 10.891 -6.34 1 97.75 45 PRO B C 1
ATOM 1586 O O . PRO B 1 45 ? -8.734 10.82 -7.555 1 97.75 45 PRO B O 1
ATOM 1589 N N . PRO B 1 46 ? -8.375 12.055 -5.633 1 97.12 46 PRO B N 1
ATOM 1590 C CA . PRO B 1 46 ? -8.195 13.273 -6.426 1 97.12 46 PRO B CA 1
ATOM 1591 C C . PRO B 1 46 ? -6.906 13.25 -7.246 1 97.12 46 PRO B C 1
ATOM 1593 O O . PRO B 1 46 ? -6.051 12.391 -7.035 1 97.12 46 PRO B O 1
ATOM 1596 N N . PRO B 1 47 ? -6.848 14.133 -8.258 1 97.94 47 PRO B N 1
ATOM 1597 C CA . PRO B 1 47 ? -5.555 14.281 -8.93 1 97.94 47 PRO B CA 1
ATOM 1598 C C . PRO B 1 47 ? -4.426 14.617 -7.957 1 97.94 47 PRO B C 1
ATOM 1600 O O . PRO B 1 47 ? -4.68 15.047 -6.832 1 97.94 47 PRO B O 1
ATOM 1603 N N . PRO B 1 48 ? -3.174 14.383 -8.414 1 98.75 48 PRO B N 1
ATOM 1604 C CA . PRO B 1 48 ? -2.053 14.75 -7.547 1 98.75 48 PRO B CA 1
ATOM 1605 C C . PRO B 1 48 ? -2.156 16.188 -7.023 1 98.75 48 PRO B C 1
ATOM 1607 O O . PRO B 1 48 ? -2.545 17.094 -7.766 1 98.75 48 PRO B O 1
ATOM 1610 N N . LYS B 1 49 ? -1.776 16.344 -5.793 1 98.75 49 LYS B N 1
ATOM 1611 C CA . LYS B 1 49 ? -1.903 17.656 -5.168 1 98.75 49 LYS B CA 1
ATOM 1612 C C . LYS B 1 49 ? -0.563 18.391 -5.141 1 98.75 49 LYS B C 1
ATOM 1614 O O . LYS B 1 49 ? 0.461 17.812 -4.785 1 98.75 49 LYS B O 1
ATOM 1619 N N . SER B 1 50 ? -0.621 19.609 -5.5 1 98.75 50 SER B N 1
ATOM 1620 C CA . SER B 1 50 ? 0.497 20.516 -5.25 1 98.75 50 SER B CA 1
ATOM 1621 C C . SER B 1 50 ? 0.624 20.844 -3.764 1 98.75 50 SER B C 1
ATOM 1623 O O . SER B 1 50 ? -0.245 20.484 -2.969 1 98.75 50 SER B O 1
ATOM 1625 N N . ASN B 1 51 ? 1.732 21.562 -3.455 1 98.69 51 ASN B N 1
ATOM 1626 C CA . ASN B 1 51 ? 1.889 22 -2.076 1 98.69 51 ASN B CA 1
ATOM 1627 C C . ASN B 1 51 ? 0.708 22.859 -1.625 1 98.69 51 ASN B C 1
ATOM 1629 O O . ASN B 1 51 ? 0.205 22.703 -0.512 1 98.69 51 ASN B O 1
ATOM 1633 N N . LYS B 1 52 ? 0.264 23.766 -2.457 1 98.19 52 LYS B N 1
ATOM 1634 C CA . LYS B 1 52 ? -0.864 24.625 -2.129 1 98.19 52 LYS B CA 1
ATOM 1635 C C . LYS B 1 52 ? -2.137 23.812 -1.908 1 98.19 52 LYS B C 1
ATOM 1637 O O . LYS B 1 52 ? -2.852 24.031 -0.926 1 98.19 52 LYS B O 1
ATOM 1642 N N . GLU B 1 53 ? -2.408 22.938 -2.791 1 98.31 53 GLU B N 1
ATOM 1643 C CA . GLU B 1 53 ? -3.604 22.109 -2.686 1 98.31 53 GLU B CA 1
ATOM 1644 C C . GLU B 1 53 ? -3.543 21.203 -1.458 1 98.31 53 GLU B C 1
ATOM 1646 O O . GLU B 1 53 ? -4.559 20.969 -0.801 1 98.31 53 GLU B O 1
ATOM 1651 N N . PHE B 1 54 ? -2.398 20.688 -1.201 1 98.25 54 PHE B N 1
ATOM 1652 C CA . PHE B 1 54 ? -2.252 19.828 -0.032 1 98.25 54 PHE B CA 1
ATOM 1653 C C . PHE B 1 54 ? -2.434 20.641 1.253 1 98.25 54 PHE B C 1
ATOM 1655 O O . PHE B 1 54 ? -3.051 20.156 2.207 1 98.25 54 PHE B O 1
ATOM 1662 N N . SER B 1 55 ? -1.879 21.828 1.268 1 97.56 55 SER B N 1
ATOM 1663 C CA . SER B 1 55 ? -2.088 22.703 2.416 1 97.56 55 SER B CA 1
ATOM 1664 C C . SER B 1 55 ? -3.572 22.938 2.664 1 97.56 55 SER B C 1
ATOM 1666 O O . SER B 1 55 ? -4.035 22.875 3.807 1 97.56 55 SER B O 1
ATOM 1668 N N . GLN B 1 56 ? -4.293 23.188 1.641 1 97 56 GLN B N 1
ATOM 1669 C CA . GLN B 1 56 ? -5.734 23.375 1.766 1 97 56 GLN B CA 1
ATOM 1670 C C . GLN B 1 56 ? -6.406 22.109 2.273 1 97 56 GLN B C 1
ATOM 1672 O O . GLN B 1 56 ? -7.332 22.172 3.084 1 97 56 GLN B O 1
ATOM 1677 N N . HIS B 1 57 ? -6 21.031 1.756 1 96.5 57 HIS B N 1
ATOM 1678 C CA . HIS B 1 57 ? -6.492 19.75 2.215 1 96.5 57 HIS B CA 1
ATOM 1679 C C . HIS B 1 57 ? -6.289 19.578 3.717 1 96.5 57 HIS B C 1
ATOM 1681 O O . HIS B 1 57 ? -7.199 19.141 4.426 1 96.5 57 HIS B O 1
ATOM 1687 N N . LEU B 1 58 ? -5.121 19.953 4.207 1 97.12 58 LEU B N 1
ATOM 1688 C CA . LEU B 1 58 ? -4.82 19.828 5.629 1 97.12 58 LEU B CA 1
ATOM 1689 C C . LEU B 1 58 ? -5.688 20.781 6.449 1 97.12 58 LEU B C 1
ATOM 1691 O O . LEU B 1 58 ? -6.098 20.438 7.562 1 97.12 58 LEU B O 1
ATOM 1695 N N . GLU B 1 59 ? -5.953 21.906 5.922 1 95.81 59 GLU B N 1
ATOM 1696 C CA . GLU B 1 59 ? -6.848 22.844 6.613 1 95.81 59 GLU B CA 1
ATOM 1697 C C . GLU B 1 59 ? -8.227 22.219 6.82 1 95.81 59 GLU B C 1
ATOM 1699 O O . GLU B 1 59 ? -8.828 22.375 7.883 1 95.81 59 GLU B O 1
ATOM 1704 N N . ASN B 1 60 ? -8.68 21.641 5.789 1 95.19 60 ASN B N 1
ATOM 1705 C CA . ASN B 1 60 ? -9.969 20.969 5.887 1 95.19 60 ASN B CA 1
ATOM 1706 C C . ASN B 1 60 ? -9.945 19.844 6.922 1 95.19 60 ASN B C 1
ATOM 1708 O O . ASN B 1 60 ? -10.898 19.672 7.68 1 95.19 60 ASN B O 1
ATOM 1712 N N . ILE B 1 61 ? -8.867 19.094 6.992 1 97.12 61 ILE B N 1
ATOM 1713 C CA . ILE B 1 61 ? -8.711 18 7.949 1 97.12 61 ILE B CA 1
ATOM 1714 C C . ILE B 1 61 ? -8.648 18.562 9.367 1 97.12 61 ILE B C 1
ATOM 1716 O O . ILE B 1 61 ? -9.297 18.047 10.281 1 97.12 61 ILE B O 1
ATOM 1720 N N . ARG B 1 62 ? -7.996 19.641 9.547 1 95.69 62 ARG B N 1
ATOM 1721 C CA . ARG B 1 62 ? -7.812 20.266 10.852 1 95.69 62 ARG B CA 1
ATOM 1722 C C . ARG B 1 62 ? -9.141 20.781 11.406 1 95.69 62 ARG B C 1
ATOM 1724 O O . ARG B 1 62 ? -9.266 21 12.609 1 95.69 62 ARG B O 1
ATOM 1731 N N . SER B 1 63 ? -10.062 21.016 10.578 1 95.06 63 SER B N 1
ATOM 1732 C CA . SER B 1 63 ? -11.359 21.484 11.047 1 95.06 63 SER B CA 1
ATOM 1733 C C . SER B 1 63 ? -12.07 20.422 11.875 1 95.06 63 SER B C 1
ATOM 1735 O O . SER B 1 63 ? -12.953 20.734 12.68 1 95.06 63 SER B O 1
ATOM 1737 N N . ILE B 1 64 ? -11.641 19.188 11.703 1 97.12 64 ILE B N 1
ATOM 1738 C CA . ILE B 1 64 ? -12.391 18.141 12.383 1 97.12 64 ILE B CA 1
ATOM 1739 C C . ILE B 1 64 ? -11.445 17.281 13.219 1 97.12 64 ILE B C 1
ATOM 1741 O O . ILE B 1 64 ? -11.883 16.531 14.086 1 97.12 64 ILE B O 1
ATOM 1745 N N . MET B 1 65 ? -10.148 17.359 12.984 1 97.5 65 MET B N 1
ATOM 1746 C CA . MET B 1 65 ? -9.164 16.562 13.703 1 97.5 65 MET B CA 1
ATOM 1747 C C . MET B 1 65 ? -8.18 17.438 14.453 1 97.5 65 MET B C 1
ATOM 1749 O O . MET B 1 65 ? -7.734 18.469 13.938 1 97.5 65 MET B O 1
ATOM 1753 N N . ASP B 1 66 ? -7.809 16.906 15.57 1 96.12 66 ASP B N 1
ATOM 1754 C CA . ASP B 1 66 ? -6.793 17.609 16.344 1 96.12 66 ASP B CA 1
ATOM 1755 C C . ASP B 1 66 ? -5.387 17.172 15.945 1 96.12 66 ASP B C 1
ATOM 1757 O O . ASP B 1 66 ? -4.438 17.953 16.016 1 96.12 66 ASP B O 1
ATOM 1761 N N . SER B 1 67 ? -5.297 15.898 15.672 1 97 67 SER B N 1
ATOM 1762 C CA . SER B 1 67 ? -4.016 15.32 15.289 1 97 67 SER B CA 1
ATOM 1763 C C . SER B 1 67 ? -4.211 14.031 14.492 1 97 67 SER B C 1
ATOM 1765 O O . SER B 1 67 ? -5.309 13.469 14.477 1 97 67 SER B O 1
ATOM 1767 N N . PHE B 1 68 ? -3.146 13.609 13.891 1 97.81 68 PHE B N 1
ATOM 1768 C CA . PHE B 1 68 ? -3.109 12.367 13.133 1 97.81 68 PHE B CA 1
ATOM 1769 C C . PHE B 1 68 ? -1.741 11.703 13.258 1 97.81 68 PHE B C 1
ATOM 1771 O O . PHE B 1 68 ? -1.007 11.602 12.273 1 97.81 68 PHE B O 1
ATOM 1778 N N . PRO B 1 69 ? -1.446 11.219 14.344 1 97.81 69 PRO B N 1
ATOM 1779 C CA . PRO B 1 69 ? -0.124 10.609 14.508 1 97.81 69 PRO B CA 1
ATOM 1780 C C . PRO B 1 69 ? 0.076 9.383 13.633 1 97.81 69 PRO B C 1
ATOM 1782 O O . PRO B 1 69 ? -0.812 8.531 13.539 1 97.81 69 PRO B O 1
ATOM 1785 N N . ILE B 1 70 ? 1.195 9.328 12.977 1 98 70 ILE B N 1
ATOM 1786 C CA . ILE B 1 70 ? 1.609 8.195 12.148 1 98 70 ILE B CA 1
ATOM 1787 C C . ILE B 1 70 ? 2.832 7.523 12.766 1 98 70 ILE B C 1
ATOM 1789 O O . ILE B 1 70 ? 3.82 8.188 13.086 1 98 70 ILE B O 1
ATOM 1793 N N . MET B 1 71 ? 2.709 6.254 12.961 1 97.88 71 MET B N 1
ATOM 1794 C CA . MET B 1 71 ? 3.824 5.457 13.469 1 97.88 71 MET B CA 1
ATOM 1795 C C . MET B 1 71 ? 4.387 4.555 12.383 1 97.88 71 MET B C 1
ATOM 1797 O O . MET B 1 71 ? 3.658 3.748 11.797 1 97.88 71 MET B O 1
ATOM 1801 N N . ALA B 1 72 ? 5.715 4.691 12.203 1 98.56 72 ALA B N 1
ATOM 1802 C CA . ALA B 1 72 ? 6.363 3.848 11.203 1 98.56 72 ALA B CA 1
ATOM 1803 C C . ALA B 1 72 ? 6.551 2.426 11.727 1 98.56 72 ALA B C 1
ATOM 1805 O O . ALA B 1 72 ? 7.031 2.225 12.844 1 98.56 72 ALA B O 1
ATOM 1806 N N . LYS B 1 73 ? 6.129 1.525 10.969 1 98.44 73 LYS B N 1
ATOM 1807 C CA . LYS B 1 73 ? 6.5 0.131 11.195 1 98.44 73 LYS B CA 1
ATOM 1808 C C . LYS B 1 73 ? 7.898 -0.162 10.664 1 98.44 73 LYS B C 1
ATOM 1810 O O . LYS B 1 73 ? 8.672 -0.882 11.289 1 98.44 73 LYS B O 1
ATOM 1815 N N . GLU B 1 74 ? 8.156 0.338 9.516 1 98.56 74 GLU B N 1
ATOM 1816 C CA . GLU B 1 74 ? 9.438 0.194 8.828 1 98.56 74 GLU B CA 1
ATOM 1817 C C . GLU B 1 74 ? 9.797 1.457 8.047 1 98.56 74 GLU B C 1
ATOM 1819 O O . GLU B 1 74 ? 8.922 2.092 7.453 1 98.56 74 GLU B O 1
ATOM 1824 N N . VAL B 1 75 ? 11.055 1.823 8.07 1 98.75 75 VAL B N 1
ATOM 1825 C CA . VAL B 1 75 ? 11.602 2.893 7.238 1 98.75 75 VAL B CA 1
ATOM 1826 C C . VAL B 1 75 ? 12.789 2.371 6.438 1 98.75 75 VAL B C 1
ATOM 1828 O O . VAL B 1 75 ? 13.773 1.9 7.012 1 98.75 75 VAL B O 1
ATOM 1831 N N . ASN B 1 76 ? 12.711 2.375 5.156 1 98.69 76 ASN B N 1
ATOM 1832 C CA . ASN B 1 76 ? 13.781 1.947 4.266 1 98.69 76 ASN B CA 1
ATOM 1833 C C . ASN B 1 76 ? 14.352 3.119 3.467 1 98.69 76 ASN B C 1
ATOM 1835 O O . ASN B 1 76 ? 13.617 3.779 2.725 1 98.69 76 ASN B O 1
ATOM 1839 N N . ILE B 1 77 ? 15.648 3.307 3.572 1 98.69 77 ILE B N 1
ATOM 1840 C CA . ILE B 1 77 ? 16.297 4.445 2.926 1 98.69 77 ILE B CA 1
ATOM 1841 C C . ILE B 1 77 ? 17.125 3.961 1.735 1 98.69 77 ILE B C 1
ATOM 1843 O O . ILE B 1 77 ? 18.031 3.148 1.895 1 98.69 77 ILE B O 1
ATOM 1847 N N . ASN B 1 78 ? 16.766 4.363 0.572 1 98.5 78 ASN B N 1
ATOM 1848 C CA . ASN B 1 78 ? 17.5 4.172 -0.681 1 98.5 78 ASN B CA 1
ATOM 1849 C C . ASN B 1 78 ? 18.344 5.391 -1.027 1 98.5 78 ASN B C 1
ATOM 1851 O O . ASN B 1 78 ? 17.922 6.254 -1.796 1 98.5 78 ASN B O 1
ATOM 1855 N N . GLU B 1 79 ? 19.578 5.375 -0.527 1 97.62 79 GLU B N 1
ATOM 1856 C CA . GLU B 1 79 ? 20.422 6.559 -0.64 1 97.62 79 GLU B CA 1
ATOM 1857 C C . GLU B 1 79 ? 20.734 6.875 -2.1 1 97.62 79 GLU B C 1
ATOM 1859 O O . GLU B 1 79 ? 20.531 8 -2.551 1 97.62 79 GLU B O 1
ATOM 1864 N N . PRO B 1 80 ? 21.141 5.859 -2.924 1 96.69 80 PRO B N 1
ATOM 1865 C CA . PRO B 1 80 ? 21.453 6.203 -4.312 1 96.69 80 PRO B CA 1
ATOM 1866 C C . PRO B 1 80 ? 20.234 6.75 -5.07 1 96.69 80 PRO B C 1
ATOM 1868 O O . PRO B 1 80 ? 20.391 7.609 -5.941 1 96.69 80 PRO B O 1
ATOM 1871 N N . GLY B 1 81 ? 19.062 6.285 -4.668 1 97.38 81 GLY B N 1
ATOM 1872 C CA . GLY B 1 81 ? 17.844 6.723 -5.34 1 97.38 81 GLY B CA 1
ATOM 1873 C C . GLY B 1 81 ? 17.234 7.953 -4.707 1 97.38 81 GLY B C 1
ATOM 1874 O O . GLY B 1 81 ? 16.234 8.477 -5.207 1 97.38 81 GLY B O 1
ATOM 1875 N N . ARG B 1 82 ? 17.797 8.445 -3.586 1 98.56 82 ARG B N 1
ATOM 1876 C CA . ARG B 1 82 ? 17.234 9.539 -2.799 1 98.56 82 ARG B CA 1
ATOM 1877 C C . ARG B 1 82 ? 15.75 9.297 -2.506 1 98.56 82 ARG B C 1
ATOM 1879 O O . ARG B 1 82 ? 14.922 10.18 -2.732 1 98.56 82 ARG B O 1
ATOM 1886 N N . GLN B 1 83 ? 15.531 8.188 -2.037 1 98.88 83 GLN B N 1
ATOM 1887 C CA . GLN B 1 83 ? 14.164 7.727 -1.813 1 98.88 83 GLN B CA 1
ATOM 1888 C C . GLN B 1 83 ? 14.016 7.086 -0.436 1 98.88 83 GLN B C 1
ATOM 1890 O O . GLN B 1 83 ? 14.93 6.41 0.04 1 98.88 83 GLN B O 1
ATOM 1895 N N . VAL B 1 84 ? 12.898 7.328 0.221 1 98.88 84 VAL B N 1
ATOM 1896 C CA . VAL B 1 84 ? 12.547 6.66 1.469 1 98.88 84 VAL B CA 1
ATOM 1897 C C . VAL B 1 84 ? 11.18 5.992 1.33 1 98.88 84 VAL B C 1
ATOM 1899 O O . VAL B 1 84 ? 10.227 6.605 0.836 1 98.88 84 VAL B O 1
ATOM 1902 N N . VAL B 1 85 ? 11.094 4.77 1.673 1 98.94 85 VAL B N 1
ATOM 1903 C CA . VAL B 1 85 ? 9.836 4.035 1.735 1 98.94 85 VAL B CA 1
ATOM 1904 C C . VAL B 1 85 ? 9.469 3.756 3.191 1 98.94 85 VAL B C 1
ATOM 1906 O O . VAL B 1 85 ? 10.305 3.279 3.967 1 98.94 85 VAL B O 1
ATOM 1909 N N . ILE B 1 86 ? 8.227 4.098 3.531 1 98.94 86 ILE B N 1
ATOM 1910 C CA . ILE B 1 86 ? 7.77 3.947 4.906 1 98.94 86 ILE B CA 1
ATOM 1911 C C . ILE B 1 86 ? 6.496 3.107 4.938 1 98.94 86 ILE B C 1
ATOM 1913 O O . ILE B 1 86 ? 5.531 3.404 4.23 1 98.94 86 ILE B O 1
ATOM 1917 N N . TRP B 1 87 ? 6.539 2.014 5.609 1 98.94 87 TRP B N 1
ATOM 1918 C CA . TRP B 1 87 ? 5.344 1.291 6.035 1 98.94 87 TRP B CA 1
ATOM 1919 C C . TRP B 1 87 ? 4.895 1.75 7.418 1 98.94 87 TRP B C 1
ATOM 1921 O O . TRP B 1 87 ? 5.672 1.717 8.375 1 98.94 87 TRP B O 1
ATOM 1931 N N . ALA B 1 88 ? 3.637 2.219 7.512 1 98.88 88 ALA B N 1
ATOM 1932 C CA . ALA B 1 88 ? 3.248 2.906 8.742 1 98.88 88 ALA B CA 1
ATOM 1933 C C . ALA B 1 88 ? 1.774 2.67 9.055 1 98.88 88 ALA B C 1
ATOM 1935 O O . ALA B 1 88 ? 1.027 2.154 8.227 1 98.88 88 ALA B O 1
ATOM 1936 N N . ALA B 1 89 ? 1.427 2.961 10.25 1 98.69 89 ALA B N 1
ATOM 1937 C CA . ALA B 1 89 ? 0.044 3.027 10.719 1 98.69 89 ALA B CA 1
ATOM 1938 C C . ALA B 1 89 ? -0.266 4.395 11.32 1 98.69 89 ALA B C 1
ATOM 1940 O O . ALA B 1 89 ? 0.605 5.031 11.914 1 98.69 89 ALA B O 1
ATOM 1941 N N . GLY B 1 90 ? -1.461 4.879 11.102 1 98.06 90 GLY B N 1
ATOM 1942 C CA . GLY B 1 90 ? -1.891 6.164 11.625 1 98.06 90 GLY B CA 1
ATOM 1943 C C . GLY B 1 90 ? -3.221 6.098 12.352 1 98.06 90 GLY B C 1
ATOM 1944 O O . GLY B 1 90 ? -4.109 5.34 11.961 1 98.06 90 GLY B O 1
ATOM 1945 N N . SER B 1 91 ? -3.367 6.879 13.383 1 97.94 91 SER B N 1
ATOM 1946 C CA . SER B 1 91 ? -4.59 6.938 14.18 1 97.94 91 SER B CA 1
ATOM 1947 C C . SER B 1 91 ? -4.996 8.383 14.461 1 97.94 91 SER B C 1
ATOM 1949 O O . SER B 1 91 ? -4.484 9.008 15.391 1 97.94 91 SER B O 1
ATOM 1951 N N . PRO B 1 92 ? -5.953 8.859 13.711 1 97.5 92 PRO B N 1
ATOM 1952 C CA . PRO B 1 92 ? -6.375 10.242 13.914 1 97.5 92 PRO B CA 1
ATOM 1953 C C . PRO B 1 92 ? -7.086 10.453 15.25 1 97.5 92 PRO B C 1
ATOM 1955 O O . PRO B 1 92 ? -7.723 9.531 15.766 1 97.5 92 PRO B O 1
ATOM 1958 N N . VAL B 1 93 ? -6.957 11.656 15.734 1 96.69 93 VAL B N 1
ATOM 1959 C CA . VAL B 1 93 ? -7.684 12.117 16.906 1 96.69 93 VAL B CA 1
ATOM 1960 C C . VAL B 1 93 ? -8.68 13.203 16.5 1 96.69 93 VAL B C 1
ATOM 1962 O O . VAL B 1 93 ? -8.289 14.328 16.188 1 96.69 93 VAL B O 1
ATOM 1965 N N . PHE B 1 94 ? -9.945 12.859 16.562 1 97.06 94 PHE B N 1
ATOM 1966 C CA . PHE B 1 94 ? -10.992 13.812 16.219 1 97.06 94 PHE B CA 1
ATOM 1967 C C . PHE B 1 94 ? -11.234 14.789 17.359 1 97.06 94 PHE B C 1
ATOM 1969 O O . PHE B 1 94 ? -11.117 14.43 18.531 1 97.06 94 PHE B O 1
ATOM 1976 N N . GLY B 1 95 ? -11.57 15.961 16.938 1 95.31 95 GLY B N 1
ATOM 1977 C CA . GLY B 1 95 ? -11.922 16.953 17.938 1 95.31 95 GLY B CA 1
ATOM 1978 C C . GLY B 1 95 ? -13.219 16.656 18.656 1 95.31 95 GLY B C 1
ATOM 1979 O O . GLY B 1 95 ? -14.117 16.031 18.094 1 95.31 95 GLY B O 1
ATOM 1980 N N . GLU B 1 96 ? -13.336 17.156 19.906 1 93.56 96 GLU B N 1
ATOM 1981 C CA . GLU B 1 96 ? -14.508 16.891 20.734 1 93.56 96 GLU B CA 1
ATOM 1982 C C . GLU B 1 96 ? -15.789 17.359 20.047 1 93.56 96 GLU B C 1
ATOM 1984 O O . GLU B 1 96 ? -16.781 16.641 20.016 1 93.56 96 GLU B O 1
ATOM 1989 N N . LYS B 1 97 ? -15.781 18.531 19.453 1 93.88 97 LYS B N 1
ATOM 1990 C CA . LYS B 1 97 ? -16.969 19.062 18.781 1 93.88 97 LYS B CA 1
ATOM 1991 C C . LYS B 1 97 ? -17.297 18.234 17.547 1 93.88 97 LYS B C 1
ATOM 1993 O O . LYS B 1 97 ? -18.484 18.031 17.219 1 93.88 97 LYS B O 1
ATOM 1998 N N . ALA B 1 98 ? -16.281 17.75 16.922 1 95.62 98 ALA B N 1
ATOM 1999 C CA . ALA B 1 98 ? -16.484 16.953 15.711 1 95.62 98 ALA B CA 1
ATOM 2000 C C . ALA B 1 98 ? -17.094 15.594 16.062 1 95.62 98 ALA B C 1
ATOM 2002 O O . ALA B 1 98 ? -17.859 15.031 15.266 1 95.62 98 ALA B O 1
ATOM 2003 N N . LYS B 1 99 ? -16.828 15.039 17.172 1 95 99 LYS B N 1
ATOM 2004 C CA . LYS B 1 99 ? -17.359 13.75 17.594 1 95 99 LYS B CA 1
ATOM 2005 C C . LYS B 1 99 ? -18.844 13.852 17.938 1 95 99 LYS B C 1
ATOM 2007 O O . LYS B 1 99 ? -19.594 12.898 17.75 1 95 99 LYS B O 1
ATOM 2012 N N . GLY B 1 100 ? -19.141 14.922 18.328 1 89.75 100 GLY B N 1
ATOM 2013 C CA . GLY B 1 100 ? -20.516 15.109 18.719 1 89.75 100 GLY B CA 1
ATOM 2014 C C . GLY B 1 100 ? -20.797 14.734 20.156 1 89.75 100 GLY B C 1
ATOM 2015 O O . GLY B 1 100 ? -19.953 14.125 20.812 1 89.75 100 GLY B O 1
ATOM 2016 N N . LYS B 1 101 ? -22.078 15.016 20.453 1 82.56 101 LYS B N 1
ATOM 2017 C CA . LYS B 1 101 ? -22.531 14.75 21.828 1 82.56 101 LYS B CA 1
ATOM 2018 C C . LYS B 1 101 ? -22.781 13.266 22.047 1 82.56 101 LYS B C 1
ATOM 2020 O O . LYS B 1 101 ? -23.219 12.562 21.125 1 82.56 101 LYS B O 1
ATOM 2025 N N . ASP B 1 102 ? -22.344 12.688 23.141 1 79.56 102 ASP B N 1
ATOM 2026 C CA . ASP B 1 102 ? -22.656 11.336 23.594 1 79.56 102 ASP B CA 1
ATOM 2027 C C . ASP B 1 102 ? -21.812 10.297 22.859 1 79.56 102 ASP B C 1
ATOM 2029 O O . ASP B 1 102 ? -22.188 9.125 22.781 1 79.56 102 ASP B O 1
ATOM 2033 N N . SER B 1 103 ? -20.812 10.852 22.25 1 82.56 103 SER B N 1
ATOM 2034 C CA . SER B 1 103 ? -19.969 9.898 21.531 1 82.56 103 SER B CA 1
ATOM 2035 C C . SER B 1 103 ? -18.984 9.219 22.484 1 82.56 103 SER B C 1
ATOM 2037 O O . SER B 1 103 ? -18.531 9.828 23.453 1 82.56 103 SER B O 1
ATOM 2039 N N . SER B 1 104 ? -18.828 7.941 22.188 1 86 104 SER B N 1
ATOM 2040 C CA . SER B 1 104 ? -17.781 7.234 22.922 1 86 104 SER B CA 1
ATOM 2041 C C . SER B 1 104 ? -16.453 7.25 22.156 1 86 104 SER B C 1
ATOM 2043 O O . SER B 1 104 ? -16.453 7.336 20.922 1 86 104 SER B O 1
ATOM 2045 N N . ASP B 1 105 ? -15.344 7.199 22.891 1 85.38 105 ASP B N 1
ATOM 2046 C CA . ASP B 1 105 ? -14.016 7.148 22.281 1 85.38 105 ASP B CA 1
ATOM 2047 C C . ASP B 1 105 ? -13.875 5.934 21.375 1 85.38 105 ASP B C 1
ATOM 2049 O O . ASP B 1 105 ? -13.172 5.984 20.359 1 85.38 105 ASP B O 1
ATOM 2053 N N . GLU B 1 106 ? -14.594 4.922 21.719 1 89.69 106 GLU B N 1
ATOM 2054 C CA . GLU B 1 106 ? -14.508 3.686 20.938 1 89.69 106 GLU B CA 1
ATOM 2055 C C . GLU B 1 106 ? -15.102 3.869 19.547 1 89.69 106 GLU B C 1
ATOM 2057 O O . GLU B 1 106 ? -14.609 3.297 18.578 1 89.69 106 GLU B O 1
ATOM 2062 N N . GLU B 1 107 ? -16.094 4.711 19.5 1 91.44 107 GLU B N 1
ATOM 2063 C CA . GLU B 1 107 ? -16.766 4.973 18.234 1 91.44 107 GLU B CA 1
ATOM 2064 C C . GLU B 1 107 ? -15.852 5.715 17.25 1 91.44 107 GLU B C 1
ATOM 2066 O O . GLU B 1 107 ? -16.016 5.605 16.047 1 91.44 107 GLU B O 1
ATOM 2071 N N . TRP B 1 108 ? -14.922 6.375 17.828 1 95.69 108 TRP B N 1
ATOM 2072 C CA . TRP B 1 108 ? -14.094 7.234 16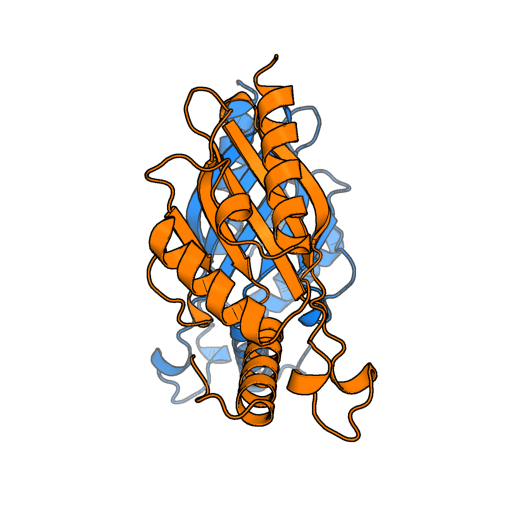.984 1 95.69 108 TRP B CA 1
ATOM 2073 C C . TRP B 1 108 ? -12.664 6.699 16.906 1 95.69 108 TRP B C 1
ATOM 2075 O O . TRP B 1 108 ? -11.758 7.402 16.453 1 95.69 108 TRP B O 1
ATOM 2085 N N . ALA B 1 109 ? -12.5 5.496 17.375 1 94.81 109 ALA B N 1
ATOM 2086 C CA . ALA B 1 109 ? -11.211 4.828 17.25 1 94.81 109 ALA B CA 1
ATOM 2087 C C . ALA B 1 109 ? -10.992 4.328 15.82 1 94.81 109 ALA B C 1
ATOM 2089 O O . ALA B 1 109 ? -11.891 3.727 15.219 1 94.81 109 ALA B O 1
ATOM 2090 N N . TYR B 1 110 ? -9.891 4.66 15.281 1 96.88 110 TYR B N 1
ATOM 2091 C CA . TYR B 1 110 ? -9.516 4.266 13.93 1 96.88 110 TYR B CA 1
ATOM 2092 C C . TYR B 1 110 ? -8 4.117 13.812 1 96.88 110 TYR B C 1
ATOM 2094 O O . TYR B 1 110 ? -7.246 4.914 14.375 1 96.88 110 TYR B O 1
ATOM 2102 N N . THR B 1 111 ? -7.559 3.049 13.148 1 97.81 111 THR B N 1
ATOM 2103 C CA . THR B 1 111 ? -6.16 2.91 12.758 1 97.81 111 THR B CA 1
ATOM 2104 C C . THR B 1 111 ? -6.047 2.49 11.297 1 97.81 111 THR B C 1
ATOM 2106 O O . THR B 1 111 ? -6.551 1.437 10.906 1 97.81 111 THR B O 1
ATOM 2109 N N . GLY B 1 112 ? -5.43 3.373 10.531 1 97.25 112 GLY B N 1
ATOM 2110 C CA . GLY B 1 112 ? -5.191 3.074 9.125 1 97.25 112 GLY B CA 1
ATOM 2111 C C . GLY B 1 112 ? -3.752 2.691 8.836 1 97.25 112 GLY B C 1
ATOM 2112 O O . GLY B 1 112 ? -2.846 3.037 9.602 1 97.25 112 GLY B O 1
ATOM 2113 N N . GLU B 1 113 ? -3.521 1.963 7.797 1 98.75 113 GLU B N 1
ATOM 2114 C CA . GLU B 1 113 ? -2.191 1.539 7.371 1 98.75 113 GLU B CA 1
ATOM 2115 C C . GLU B 1 113 ? -1.825 2.148 6.02 1 98.75 113 GLU B C 1
ATOM 2117 O O . GLU B 1 113 ? -2.703 2.434 5.203 1 98.75 113 GLU B O 1
ATOM 2122 N N . TYR B 1 114 ? -0.478 2.346 5.816 1 98.62 114 TYR B N 1
ATOM 2123 C CA . TYR B 1 114 ? 0.01 3.09 4.66 1 98.62 114 TYR B CA 1
ATOM 2124 C C . TYR B 1 114 ? 1.366 2.562 4.207 1 98.62 114 TYR B C 1
ATOM 2126 O O . TYR B 1 114 ? 2.176 2.125 5.027 1 98.62 114 TYR B O 1
ATOM 2134 N N . ILE B 1 115 ? 1.587 2.66 2.93 1 98.94 115 ILE B N 1
ATOM 2135 C CA . ILE B 1 115 ? 2.945 2.76 2.408 1 98.94 115 ILE B CA 1
ATOM 2136 C C . ILE B 1 115 ? 3.178 4.156 1.833 1 98.94 115 ILE B C 1
ATOM 2138 O O . ILE B 1 115 ? 2.398 4.629 1.002 1 98.94 115 ILE B O 1
ATOM 2142 N N . PHE B 1 116 ? 4.219 4.832 2.303 1 98.94 116 PHE B N 1
ATOM 2143 C CA . PHE B 1 116 ? 4.668 6.082 1.701 1 98.94 116 PHE B CA 1
ATOM 2144 C C . PHE B 1 116 ? 5.941 5.871 0.895 1 98.94 116 PHE B C 1
ATOM 2146 O O . PHE B 1 116 ? 6.871 5.207 1.358 1 98.94 116 PHE B O 1
ATOM 2153 N N . ILE B 1 117 ? 5.953 6.348 -0.273 1 98.94 117 ILE B N 1
ATOM 2154 C CA . ILE B 1 117 ? 7.18 6.484 -1.055 1 98.94 117 ILE B CA 1
ATOM 2155 C C . ILE B 1 117 ? 7.543 7.961 -1.192 1 98.94 117 ILE B C 1
ATOM 2157 O O . ILE B 1 117 ? 6.801 8.734 -1.802 1 98.94 117 ILE B O 1
ATOM 2161 N N . LEU B 1 118 ? 8.641 8.367 -0.634 1 98.94 118 LEU B N 1
ATOM 2162 C CA . LEU B 1 118 ? 9.141 9.742 -0.667 1 98.94 118 LEU B CA 1
ATOM 2163 C C . LEU B 1 118 ? 10.344 9.859 -1.597 1 98.94 118 LEU B C 1
ATOM 2165 O O . LEU B 1 118 ? 11.391 9.258 -1.346 1 98.94 118 LEU B O 1
ATOM 2169 N N . ASP B 1 119 ? 10.188 10.594 -2.633 1 98.94 119 ASP B N 1
ATOM 2170 C CA . ASP B 1 119 ? 11.312 10.914 -3.508 1 98.94 119 ASP B CA 1
ATOM 2171 C C . ASP B 1 119 ? 11.867 12.305 -3.207 1 98.94 119 ASP B C 1
ATOM 2173 O O . ASP B 1 119 ? 11.117 13.289 -3.199 1 98.94 119 ASP B O 1
ATOM 2177 N N . PHE B 1 120 ? 13.102 12.344 -2.986 1 98.88 120 PHE B N 1
ATOM 2178 C CA . PHE B 1 120 ? 13.766 13.609 -2.684 1 98.88 120 PHE B CA 1
ATOM 2179 C C . PHE B 1 120 ? 14.43 14.18 -3.928 1 98.88 120 PHE B C 1
ATOM 2181 O O . PHE B 1 120 ? 14.672 13.461 -4.898 1 98.88 120 PHE B O 1
ATOM 2188 N N . ASP B 1 121 ? 14.664 15.453 -3.861 1 98.25 121 ASP B N 1
ATOM 2189 C CA . ASP B 1 121 ? 15.391 16.078 -4.961 1 98.25 121 ASP B CA 1
ATOM 2190 C C . ASP B 1 121 ? 16.859 15.703 -4.934 1 98.25 121 ASP B C 1
ATOM 2192 O O . ASP B 1 121 ? 17.297 14.906 -4.094 1 98.25 121 ASP B O 1
ATOM 2196 N N . GLU B 1 122 ? 17.672 16.188 -5.812 1 96.06 122 GLU B N 1
ATOM 2197 C CA . GLU B 1 122 ? 19.062 15.781 -5.988 1 96.06 122 GLU B CA 1
ATOM 2198 C C . GLU B 1 122 ? 19.875 16.047 -4.727 1 96.06 122 GLU B C 1
ATOM 2200 O O . GLU B 1 122 ? 20.828 15.32 -4.434 1 96.06 122 GLU B O 1
ATOM 2205 N N . SER B 1 123 ? 19.484 17.062 -3.988 1 94.88 123 SER B N 1
ATOM 2206 C CA . SER B 1 123 ? 20.219 17.406 -2.77 1 94.88 123 SER B CA 1
ATOM 2207 C C . SER B 1 123 ? 19.891 16.438 -1.638 1 94.88 123 SER B C 1
ATOM 2209 O O . SER B 1 123 ? 20.625 16.359 -0.657 1 94.88 123 SER B O 1
ATOM 2211 N N . GLY B 1 124 ? 18.781 15.719 -1.714 1 97.06 124 GLY B N 1
ATOM 2212 C CA . GLY B 1 124 ? 18.312 14.852 -0.643 1 97.06 124 GLY B CA 1
ATOM 2213 C C . GLY B 1 124 ? 17.688 15.609 0.512 1 97.06 124 GLY B C 1
ATOM 2214 O O . GLY B 1 124 ? 17.344 15.016 1.537 1 97.06 124 GLY B O 1
ATOM 2215 N N . LYS B 1 125 ? 17.422 16.891 0.315 1 97.12 125 LYS B N 1
ATOM 2216 C CA . LYS B 1 125 ? 16.984 17.703 1.443 1 97.12 125 LYS B CA 1
ATOM 2217 C C . LYS B 1 125 ? 15.492 18.031 1.333 1 97.12 125 LYS B C 1
ATOM 2219 O O . LYS B 1 125 ? 14.852 18.344 2.332 1 97.12 125 LYS B O 1
ATOM 2224 N N . LYS B 1 126 ? 15 17.969 0.124 1 98.56 126 LYS B N 1
ATOM 2225 C CA . LYS B 1 126 ? 13.602 18.328 -0.109 1 98.56 126 LYS B CA 1
ATOM 2226 C C . LYS B 1 126 ? 12.859 17.188 -0.811 1 98.56 126 LYS B C 1
ATOM 2228 O O . LYS B 1 126 ? 13.398 16.562 -1.732 1 98.56 126 LYS B O 1
ATOM 2233 N N . ILE B 1 127 ? 11.641 16.938 -0.367 1 98.88 127 ILE B N 1
ATOM 2234 C CA . ILE B 1 127 ? 10.797 15.93 -1 1 98.88 127 ILE B CA 1
ATOM 2235 C C . ILE B 1 127 ? 10.172 16.5 -2.268 1 98.88 127 ILE B C 1
ATOM 2237 O O . ILE B 1 127 ? 9.57 17.578 -2.238 1 98.88 127 ILE B O 1
ATOM 2241 N N . LYS B 1 128 ? 10.297 15.82 -3.354 1 98.81 128 LYS B N 1
ATOM 2242 C CA . LYS B 1 128 ? 9.766 16.312 -4.625 1 98.81 128 LYS B CA 1
ATOM 2243 C C . LYS B 1 128 ? 8.523 15.523 -5.039 1 98.81 128 LYS B C 1
ATOM 2245 O O . LYS B 1 128 ? 7.746 15.984 -5.875 1 98.81 128 LYS B O 1
ATOM 2250 N N . ARG B 1 129 ? 8.359 14.32 -4.551 1 98.88 129 ARG B N 1
ATOM 2251 C CA . ARG B 1 129 ? 7.203 13.492 -4.859 1 98.88 129 ARG B CA 1
ATOM 2252 C C . ARG B 1 129 ? 6.852 12.578 -3.688 1 98.88 129 ARG B C 1
ATOM 2254 O O . ARG B 1 129 ? 7.742 11.992 -3.064 1 98.88 129 ARG B O 1
ATOM 2261 N N . ILE B 1 130 ? 5.594 12.414 -3.426 1 98.88 130 ILE B N 1
ATOM 2262 C CA . ILE B 1 130 ? 5.074 11.508 -2.408 1 98.88 130 ILE B CA 1
ATOM 2263 C C . ILE B 1 130 ? 4.023 10.586 -3.027 1 98.88 130 ILE B C 1
ATOM 2265 O O . ILE B 1 130 ? 3.084 11.055 -3.676 1 98.88 130 ILE B O 1
ATOM 2269 N N . VAL B 1 131 ? 4.203 9.336 -2.934 1 98.94 131 VAL B N 1
ATOM 2270 C CA . VAL B 1 131 ? 3.133 8.367 -3.154 1 98.94 131 VAL B CA 1
ATOM 2271 C C . VAL B 1 131 ? 2.594 7.871 -1.813 1 98.94 131 VAL B C 1
ATOM 2273 O O . VAL B 1 131 ? 3.359 7.41 -0.962 1 98.94 131 VAL B O 1
ATOM 2276 N N . GLU B 1 132 ? 1.373 8.062 -1.604 1 98.88 132 GLU B N 1
ATOM 2277 C CA . GLU B 1 132 ? 0.648 7.574 -0.432 1 98.88 132 GLU B CA 1
ATOM 2278 C C . GLU B 1 132 ? -0.315 6.453 -0.806 1 98.88 132 GLU B C 1
ATOM 2280 O O . GLU B 1 132 ? -1.417 6.711 -1.296 1 98.88 132 GLU B O 1
ATOM 2285 N N . PHE B 1 133 ? 0.121 5.227 -0.609 1 98.94 133 PHE B N 1
ATOM 2286 C CA . PHE B 1 133 ? -0.704 4.055 -0.866 1 98.94 133 PHE B CA 1
ATOM 2287 C C . PHE B 1 133 ? -1.49 3.66 0.379 1 98.94 133 PHE B C 1
ATOM 2289 O O . PHE B 1 133 ? -0.91 3.221 1.374 1 98.94 133 PHE B O 1
ATOM 2296 N N . LEU B 1 134 ? -2.787 3.793 0.3 1 98.88 134 LEU B N 1
ATOM 2297 C CA . LEU B 1 134 ? -3.652 3.703 1.471 1 98.88 134 LEU B CA 1
ATOM 2298 C C . LEU B 1 134 ? -4.27 2.314 1.588 1 98.88 134 LEU B C 1
ATOM 2300 O O . LEU B 1 134 ? -4.449 1.625 0.582 1 98.88 134 LEU B O 1
ATOM 2304 N N . ASP B 1 135 ? -4.555 1.868 2.785 1 98.75 135 ASP B N 1
ATOM 2305 C CA . ASP B 1 135 ? -5.512 0.801 3.051 1 98.75 135 ASP B CA 1
ATOM 2306 C C . ASP B 1 135 ? -6.918 1.203 2.611 1 98.75 135 ASP B C 1
ATOM 2308 O O . ASP B 1 135 ? -7.652 1.842 3.369 1 98.75 135 ASP B O 1
ATOM 2312 N N . SER B 1 136 ? -7.285 0.816 1.412 1 98.75 136 SER B N 1
ATOM 2313 C CA . SER B 1 136 ? -8.461 1.382 0.766 1 98.75 136 SER B CA 1
ATOM 2314 C C . SER B 1 136 ? -9.742 1.009 1.517 1 98.75 136 SER B C 1
ATOM 2316 O O . SER B 1 136 ? -10.648 1.827 1.644 1 98.75 136 SER B O 1
ATOM 2318 N N . LYS B 1 137 ? -9.875 -0.216 1.993 1 98.5 137 LYS B N 1
ATOM 2319 C CA . LYS B 1 137 ? -11.047 -0.644 2.748 1 98.5 137 LYS B CA 1
ATOM 2320 C C . LYS B 1 137 ? -11.227 0.2 4.008 1 98.5 137 LYS B C 1
ATOM 2322 O O . LYS B 1 137 ? -12.312 0.726 4.254 1 98.5 137 LYS B O 1
ATOM 2327 N N . ASN B 1 138 ? -10.203 0.325 4.75 1 98.31 138 ASN B N 1
ATOM 2328 C CA . ASN B 1 138 ? -10.258 1.096 5.988 1 98.31 138 ASN B CA 1
ATOM 2329 C C . ASN B 1 138 ? -10.422 2.588 5.715 1 98.31 138 ASN B C 1
ATOM 2331 O O . ASN B 1 138 ? -11.023 3.307 6.516 1 98.31 138 ASN B O 1
ATOM 2335 N N . THR B 1 139 ? -9.859 3.07 4.605 1 98.38 139 THR B N 1
ATOM 2336 C CA . THR B 1 139 ? -9.992 4.473 4.23 1 98.38 139 THR B CA 1
ATOM 2337 C C . THR B 1 139 ? -11.461 4.828 3.984 1 98.38 139 THR B C 1
ATOM 2339 O O . THR B 1 139 ? -11.891 5.941 4.285 1 98.38 139 THR B O 1
ATOM 2342 N N . GLU B 1 140 ? -12.258 3.902 3.443 1 98.06 140 GLU B N 1
ATOM 2343 C CA . GLU B 1 140 ? -13.688 4.168 3.275 1 98.06 140 GLU B CA 1
ATOM 2344 C C . GLU B 1 140 ? -14.367 4.395 4.621 1 98.06 140 GLU B C 1
ATOM 2346 O O . GLU B 1 140 ? -15.258 5.238 4.742 1 98.06 140 GLU B O 1
ATOM 2351 N N . ILE B 1 141 ? -13.945 3.699 5.613 1 97.62 141 ILE B N 1
ATOM 2352 C CA . ILE B 1 141 ? -14.461 3.896 6.965 1 97.62 141 ILE B CA 1
ATOM 2353 C C . ILE B 1 141 ? -14.078 5.289 7.465 1 97.62 141 ILE B C 1
ATOM 2355 O O . ILE B 1 141 ? -14.914 6.012 8.008 1 97.62 141 ILE B O 1
ATOM 2359 N N . LEU B 1 142 ? -12.844 5.637 7.258 1 97.94 142 LEU B N 1
ATOM 2360 C CA . LEU B 1 142 ? -12.383 6.953 7.676 1 97.94 142 LEU B CA 1
ATOM 2361 C C . LEU B 1 142 ? -13.18 8.055 6.988 1 97.94 142 LEU B C 1
ATOM 2363 O O . LEU B 1 142 ? -13.539 9.055 7.617 1 97.94 142 LEU B O 1
ATOM 2367 N N . ARG B 1 143 ? -13.43 7.902 5.703 1 97.5 143 ARG B N 1
ATOM 2368 C CA . ARG B 1 143 ? -14.211 8.891 4.961 1 97.5 143 ARG B CA 1
ATOM 2369 C C . ARG B 1 143 ? -15.586 9.078 5.586 1 97.5 143 ARG B C 1
ATOM 2371 O O . ARG B 1 143 ? -16.078 10.211 5.691 1 97.5 143 ARG B O 1
ATOM 2378 N N . GLU B 1 144 ? -16.188 8.031 5.965 1 97.38 144 GLU B N 1
ATOM 2379 C CA . GLU B 1 144 ? -17.5 8.109 6.621 1 97.38 144 GLU B CA 1
ATOM 2380 C C . GLU B 1 144 ? -17.391 8.812 7.969 1 97.38 144 GLU B C 1
ATOM 2382 O O . GLU B 1 144 ? -18.266 9.609 8.328 1 97.38 144 GLU B O 1
ATOM 2387 N N . MET B 1 145 ? -16.375 8.484 8.68 1 97 145 MET B N 1
ATOM 2388 C CA . MET B 1 145 ? -16.156 9.141 9.961 1 97 145 MET B CA 1
ATOM 2389 C C . MET B 1 145 ? -15.961 10.641 9.773 1 97 145 MET B C 1
ATOM 2391 O O . MET B 1 145 ? -16.5 11.445 10.539 1 97 145 MET B O 1
ATOM 2395 N N . MET B 1 146 ? -15.25 10.992 8.773 1 97.19 146 MET B N 1
ATOM 2396 C CA . MET B 1 146 ? -15.008 12.406 8.492 1 97.19 146 MET B CA 1
ATOM 2397 C C . MET B 1 146 ? -16.312 13.109 8.102 1 97.19 146 MET B C 1
ATOM 2399 O O . MET B 1 146 ? -16.547 14.25 8.516 1 97.19 146 MET B O 1
ATOM 2403 N N . ALA B 1 147 ? -17.078 12.461 7.312 1 96.56 147 ALA B N 1
ATOM 2404 C CA . ALA B 1 147 ? -18.359 13.031 6.93 1 96.56 147 ALA B CA 1
ATOM 2405 C C . ALA B 1 147 ? -19.234 13.281 8.156 1 96.56 147 ALA B C 1
ATOM 2407 O O . ALA B 1 147 ? -19.859 14.336 8.273 1 96.56 147 ALA B O 1
ATOM 2408 N N . LYS B 1 148 ? -19.312 12.32 9.008 1 95.81 148 LYS B N 1
ATOM 2409 C CA . LYS B 1 148 ? -20.062 12.469 10.25 1 95.81 148 LYS B CA 1
ATOM 2410 C C . LYS B 1 148 ? -19.531 13.617 11.094 1 95.81 148 LYS B C 1
ATOM 2412 O O . LYS B 1 148 ? -20.297 14.398 11.648 1 95.81 148 LYS B O 1
ATOM 2417 N N . ALA B 1 149 ? -18.219 13.68 11.234 1 96.88 149 ALA B N 1
ATOM 2418 C CA . ALA B 1 149 ? -17.578 14.742 12 1 96.88 149 ALA B CA 1
ATOM 2419 C C . ALA B 1 149 ? -17.969 16.125 11.445 1 96.88 149 ALA B C 1
ATOM 2421 O O . ALA B 1 149 ? -18.281 17.031 12.211 1 96.88 149 ALA B O 1
ATOM 2422 N N . ARG B 1 150 ? -17.906 16.234 10.141 1 96.5 150 ARG B N 1
ATOM 2423 C CA . ARG B 1 150 ? -18.234 17.516 9.516 1 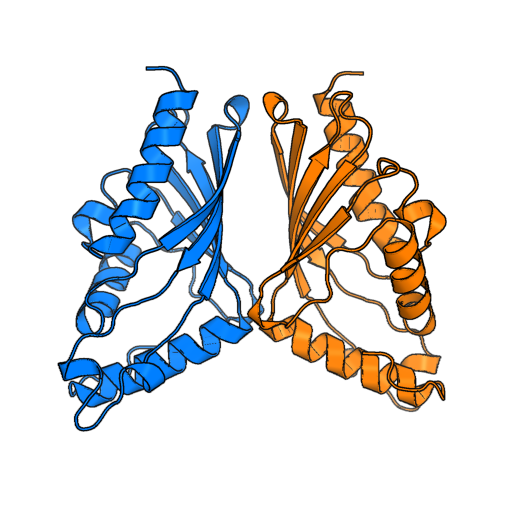96.5 150 ARG B CA 1
ATOM 2424 C C . ARG B 1 150 ? -19.703 17.859 9.742 1 96.5 150 ARG B C 1
ATOM 2426 O O . ARG B 1 150 ? -20.031 19.031 9.984 1 96.5 150 ARG B O 1
ATOM 2433 N N . ALA B 1 151 ? -20.516 16.922 9.68 1 94.69 151 ALA B N 1
ATOM 2434 C CA . ALA B 1 151 ? -21.938 17.156 9.961 1 94.69 151 ALA B CA 1
ATOM 2435 C C . ALA B 1 151 ? -22.141 17.656 11.391 1 94.69 151 ALA B C 1
ATOM 2437 O O . ALA B 1 151 ? -22.969 18.531 11.633 1 94.69 151 ALA B O 1
ATOM 2438 N N . ASN B 1 152 ? -21.438 17.141 12.297 1 94.06 152 ASN B N 1
ATOM 2439 C CA . ASN B 1 152 ? -21.562 17.5 13.711 1 94.06 152 ASN B CA 1
ATOM 2440 C C . ASN B 1 152 ? -21.156 18.953 13.961 1 94.06 152 ASN B C 1
ATOM 2442 O O . ASN B 1 152 ? -21.641 19.578 14.906 1 94.06 152 ASN B O 1
ATOM 2446 N N . ILE B 1 153 ? -20.297 19.484 13.172 1 93.69 153 ILE B N 1
ATOM 2447 C CA . ILE B 1 153 ? -19.812 20.844 13.43 1 93.69 153 ILE B CA 1
ATOM 2448 C C . ILE B 1 153 ? -20.5 21.828 12.484 1 93.69 153 ILE B C 1
ATOM 2450 O O . ILE B 1 153 ? -20.094 22.984 12.367 1 93.69 153 ILE B O 1
ATOM 2454 N N . GLY B 1 154 ? -21.547 21.406 11.891 1 84.06 154 GLY B N 1
ATOM 2455 C CA . GLY B 1 154 ? -22.344 22.266 11.023 1 84.06 154 GLY B CA 1
ATOM 2456 C C . GLY B 1 154 ? -21.734 22.438 9.641 1 84.06 154 GLY B C 1
ATOM 2457 O O . GLY B 1 154 ? -22.047 23.391 8.938 1 84.06 154 GLY B O 1
ATOM 2458 N N . GLY B 1 155 ? -20.688 21.703 9.297 1 65.75 155 GLY B N 1
ATOM 2459 C CA . GLY B 1 155 ? -20.047 21.844 7.996 1 65.75 155 GLY B CA 1
ATOM 2460 C C . GLY B 1 155 ? -20.641 20.922 6.941 1 65.75 155 GLY B C 1
ATOM 2461 O O . GLY B 1 155 ? -21.312 19.953 7.266 1 65.75 155 GLY B O 1
ATOM 2462 N N . VAL B 1 156 ? -20.672 21.422 5.836 1 52.56 156 VAL B N 1
ATOM 2463 C CA . VAL B 1 156 ? -21.062 20.641 4.66 1 52.56 156 VAL B CA 1
ATOM 2464 C C . VAL B 1 156 ? -20.031 19.531 4.41 1 52.56 156 VAL B C 1
ATOM 2466 O O . VAL B 1 156 ? -18.844 19.734 4.645 1 52.56 156 VAL B O 1
ATOM 2469 N N . ALA B 1 157 ? -20.391 18.25 4.406 1 48.19 157 ALA B N 1
ATOM 2470 C CA . ALA B 1 157 ? -19.578 17.078 4.094 1 48.19 157 ALA B CA 1
ATOM 2471 C C . ALA B 1 157 ? -18.609 17.375 2.963 1 48.19 157 ALA B C 1
ATOM 2473 O O . ALA B 1 157 ? -19.016 17.75 1.86 1 48.19 157 ALA B O 1
ATOM 2474 N N . ILE B 1 158 ? -17.359 17.969 3.102 1 44 158 ILE B N 1
ATOM 2475 C CA . ILE B 1 158 ? -16.469 18.266 1.988 1 44 158 ILE B CA 1
ATOM 2476 C C . ILE B 1 158 ? -15.773 17 1.513 1 44 158 ILE B C 1
ATOM 2478 O O . ILE B 1 158 ? -15.141 16.297 2.303 1 44 158 ILE B O 1
ATOM 2482 N N . PHE B 1 159 ? -16.281 15.992 0.611 1 36.28 159 PHE B N 1
ATOM 2483 C CA . PHE B 1 159 ? -15.539 14.852 0.083 1 36.28 159 PHE B CA 1
ATOM 2484 C C . PHE B 1 159 ? -14.445 15.312 -0.874 1 36.28 159 PHE B C 1
ATOM 2486 O O . PHE B 1 159 ? -14.602 16.312 -1.567 1 36.28 159 PHE B O 1
#

Sequence (318 aa):
MSVFTSLKEGAEAFLNAFKTLDPDESVAFRADDCIQIFAPASLNPPPPKSNKEFSQHLENIRSIMDSFPIMAKEVNINEPGRQVVIWAAGSPVFGEKAKGKDSSDEEWAYTGEYIFILDFDESGKKIKRIVEFLDSKNTEILREMMAKARANIGGVAIFMSVFTSLKEGAEAFLNAFKTLDPDESVAFRADDCIQIFAPASLNPPPPKSNKEFSQHLENIRSIMDSFPIMAKEVNINEPGRQVVIWAAGSPVFGEKAKGKDSSDEEWAYTGEYIFILDFDESGKKIKRIVEFLDSKNTEILREMMAKARANIGGVAIF

Radius of gyration: 21.12 Å; Cα contacts (8 Å, |Δi|>4): 669; chains: 2; bounding box: 50×53×43 Å

Foldseek 3Di:
DALQVLLVVLVVQCQVCQFALQLCSNCVQADQQAWEAEDDCVLVDDPIDGSVRVSVVSVLVVVWFRGKHKAFPDWDQDSVQLKIKTKIKIWTHTDPQLQAPPHDPVVRTAIWIWIWIFHADPSSRHTRYIYIYTPSVRVVVVLVSSQSSCVSNVHDSPD/DALQVLLVVLVVQCQVCQFALQLCSNCVQADQQAWEAEDDCVLVDDPIDGSVRVSVVSVLVVVWFRGKHKAFPDWDQDSVQLKIKTKIKIWTHTDPQLQAPPHDPVVRTAIWIWIWIFHADPSSRHTRYIYIYTPSVRVVVVLVSQQSSCVSNVHDSPD

Secondary structure (DSSP, 8-state):
--HHHHHHHHHHHHHHHHHH--HHHHHTTEEEEEEEEEE-GGG-PPSPBPHHHHHHHHHHHHTTEEE--EEEEEEEEETTTTEEEEEEEE--EE-HHHH-TT--GGGG---EEEEEEEEE-TTSSSEEEEEEEE-HHHHHHHHHHHHHHHHHTT-----/--HHHHHHHHHHHHHHHHHH--HHHHHTTEEEEEEEEEE-GGG-PPSPBPHHHHHHHHHHHHTTEEE--EEEEEEEEETTTTEEEEEEEE--EE-HHHH-TT--GGGG---EEEEEEEEE-TTSSSEEEEEEEE-HHHHHHHHHHHHHHHHHTT-----

Nearest PDB structures (foldseek):
  5x9k-assembly1_B  TM=8.676E-01  e=6.955E-11  Aspergillus nidulans FGSC A4
  4j8t-assembly5_D-2  TM=8.236E-01  e=8.665E-05  Pseudomonas aeruginosa PAO1
  4j9a-assembly6_F  TM=7.046E-01  e=6.355E-06  Pseudomonas aeruginosa PAO1
  4gb5-assembly1_A  TM=7.108E-01  e=2.419E-05  Kribbella flavida DSM 17836
  1z1s-assembly1_A  TM=7.243E-01  e=9.208E-05  Pseudomonas aeruginosa PAO1

Solvent-accessible surface area (backbone atoms only — not comparable to full-atom values): 16249 Å² total; per-residue (Å²): 129,53,55,56,55,36,42,52,51,44,52,49,51,57,44,52,27,33,40,62,41,40,39,68,68,59,44,64,56,38,36,88,80,18,38,38,36,61,31,43,74,87,66,67,54,70,78,65,30,41,52,69,54,44,30,52,51,31,51,60,47,47,75,35,30,59,29,33,43,51,46,72,78,42,79,46,72,21,61,94,67,27,30,38,40,32,37,31,36,32,40,54,38,67,28,70,62,20,61,34,87,91,56,53,71,74,77,60,60,54,77,46,42,38,40,38,41,38,32,33,40,95,78,21,61,26,35,37,35,36,40,40,38,38,32,38,46,56,47,54,54,50,52,51,51,49,40,52,19,28,50,51,65,74,40,76,65,80,128,129,53,54,57,56,34,41,53,51,44,52,50,51,56,46,55,26,33,40,62,42,42,39,68,67,59,45,64,56,38,36,88,79,18,36,40,37,61,32,44,74,87,66,65,52,69,75,67,28,40,52,68,54,44,30,52,51,31,52,61,48,47,74,34,29,61,30,33,44,52,47,73,76,41,79,46,73,21,61,96,66,28,30,38,39,32,38,32,38,32,40,54,36,66,28,71,62,18,62,33,86,91,57,54,73,73,78,61,60,54,78,43,42,38,40,37,40,38,32,33,39,96,78,21,61,26,35,38,34,34,39,41,37,39,30,37,46,56,46,54,52,49,52,50,50,50,36,51,19,26,49,51,64,73,40,73,62,83,128

InterPro domains:
  IPR032710 NTF2-like domain superfamily [SSF54427] (4-136)
  IPR050977 Fungal Meroterpenoid Biosynthesis Isomerase [PTHR39598] (11-152)

pLDDT: mean 95.11, std 9.23, range [34.53, 98.94]

Organism: NCBI:txid1448308